Protein AF-A0A8J2SDL0-F1 (afdb_monomer)

InterPro domains:
  IPR011990 Tetratricopeptide-like helical domain superfamily [G3DSA:1.25.40.10] (86-233)
  IPR011990 Tetratricopeptide-like helical domain superfamily [SSF48452] (119-221)

Solvent-accessible surface area (backbone atoms only — not comparable to full-atom values): 20729 Å² total; per-residue (Å²): 133,80,84,81,74,82,77,78,82,79,81,70,86,80,76,81,84,80,83,74,84,84,76,85,80,82,84,82,82,80,81,81,80,80,85,87,78,89,73,90,79,78,96,68,83,83,71,79,74,59,70,68,57,57,51,51,51,53,52,50,54,54,55,67,71,60,60,80,75,70,80,70,74,72,74,74,79,67,78,74,74,81,76,64,81,31,21,69,52,19,43,51,54,21,51,50,32,42,53,53,18,53,60,39,58,65,54,86,86,50,89,66,32,55,59,52,18,45,52,31,28,53,53,21,38,54,29,34,61,48,18,70,74,26,43,32,91,33,72,48,77,43,78,45,74,64,82,73,63,92,71,92,53,80,79,68,84,76,49,73,45,79,46,53,33,52,30,68,66,54,50,21,52,40,25,41,53,38,13,42,36,29,29,68,66,67,39,54,68,69,12,49,55,28,36,51,50,10,44,73,64,61,53,74,65,60,65,55,68,69,67,47,71,49,44,62,92,47,41,75,59,51,54,56,54,49,62,72,71,49,80,81,64,86,59,73,82,66,63,73,71,70,77,72,71,74,94,63,88,72,78,86,68,85,78,75,84,90,83,73,88,79,91,76,90,81,80,87,73,96,74,89,77,94,77,86,88,76,87,80,83,86,78,84,85,76,85,74,87,63,74,68,60,61,64,55,54,54,60,57,54,64,60,52,60,67,58,58,64,66,59,59,63,63,61,64,67,76,78,115

Secondary structure (DSSP, 8-state):
--------------PPP--PPPPPPP-----PPPP---------------HHHHHHHHHHHHHHT--------------PPPPP-SHHHHHHHHHHHHHHHHHHHT-TT-TTHHHHHHHHHHHHHHHHHHHTTS--SEEEEEEE--S--SSSPPP---EEEEEEE--HHHHHHHHHHHHHHHHHTT-HHHHHHHHHHHHHTT---HHHHHH-GGGGGGHHHHHHHHHHHS--STTTT---------S-----------------PPPP----------PPPPPPPPP-TTTTHHHHHHHHHHHHHHHHHTTHHHHHTT--

Foldseek 3Di:
DPPPPPDPPPDDDDDDDDDDDDDDDDDDDDDDDDDDDDDDDDDDDPPPDPVVVVVVVVVVVVVVVVDPPDPDPPPPPPPPDDDDQALVRLLVQLVVLQVVLVVLVVDPPDPVSLVSSLVSLVVSLVSLVVSQVHFADDWDWDQDQPPDPPPPDDRDRDDTDIGGGHDLVSLLVSLQSSLLSCLSNVVQVSSLVSNLSSLVSPDDPVVCLQVDCSCVVVNVVSVVSNVVSPPPCPVVVPPVPPPPPPPDDPDPPDDPDPPDDDDDDDDDDPDDDDDDDDDDDDDDDDDDPCPPVVVVVVVVVVVVVVVVVVVVVVVVVVVD

Mean predicted aligned error: 18.89 Å

Organism: NCBI:txid35677

Structure (mmCIF, N/CA/C/O backbone):
data_AF-A0A8J2SDL0-F1
#
_entry.id   AF-A0A8J2SDL0-F1
#
loop_
_atom_site.group_PDB
_atom_site.id
_atom_site.type_symbol
_atom_site.label_atom_id
_atom_site.label_alt_id
_atom_site.label_comp_id
_atom_site.label_asym_id
_atom_site.label_entity_id
_atom_site.label_seq_id
_atom_site.pdbx_PDB_ins_code
_atom_site.Cartn_x
_atom_site.Cartn_y
_atom_site.Cartn_z
_atom_site.occupancy
_atom_site.B_iso_or_equiv
_atom_site.auth_seq_id
_atom_site.auth_comp_id
_atom_site.auth_asym_id
_atom_site.auth_atom_id
_atom_site.pdbx_PDB_model_num
ATOM 1 N N . MET A 1 1 ? 2.654 -17.102 14.655 1.00 35.16 1 MET A N 1
ATOM 2 C CA . MET A 1 1 ? 3.985 -16.519 14.404 1.00 35.16 1 MET A CA 1
ATOM 3 C C . MET A 1 1 ? 3.991 -15.110 14.963 1.00 35.16 1 MET A C 1
ATOM 5 O O . MET A 1 1 ? 3.295 -14.258 14.432 1.00 35.16 1 MET A O 1
ATOM 9 N N . ARG A 1 2 ? 4.666 -14.908 16.100 1.00 29.02 2 ARG A N 1
ATOM 10 C CA . ARG A 1 2 ? 5.050 -13.577 16.581 1.00 29.02 2 ARG A CA 1
ATOM 11 C C . ARG A 1 2 ? 6.228 -13.157 15.708 1.00 29.02 2 ARG A C 1
ATOM 13 O O . ARG A 1 2 ? 7.173 -13.934 15.602 1.00 29.02 2 ARG A O 1
ATOM 20 N N . LEU A 1 3 ? 6.139 -12.012 15.041 1.00 34.81 3 LEU A N 1
ATOM 21 C CA . LEU A 1 3 ? 7.257 -11.451 14.293 1.00 34.81 3 LEU A CA 1
ATOM 22 C C . LEU A 1 3 ? 8.340 -11.083 15.323 1.00 34.81 3 LEU A C 1
ATOM 24 O O . LEU A 1 3 ? 8.267 -10.045 15.975 1.00 34.81 3 LEU A O 1
ATOM 28 N N . SER A 1 4 ? 9.299 -11.980 15.555 1.00 33.75 4 SER A N 1
ATOM 29 C CA . SER A 1 4 ? 10.521 -11.659 16.290 1.00 33.75 4 SER A CA 1
ATOM 30 C C . SER A 1 4 ? 11.396 -10.808 15.376 1.00 33.75 4 SER A C 1
ATOM 32 O O . SER A 1 4 ? 12.316 -11.302 14.734 1.00 33.75 4 SER A O 1
ATOM 34 N N . LEU A 1 5 ? 11.054 -9.522 15.296 1.00 46.53 5 LEU A N 1
ATOM 35 C CA . LEU A 1 5 ? 11.919 -8.470 14.781 1.00 46.53 5 LEU A CA 1
ATOM 36 C C . LEU A 1 5 ? 13.152 -8.400 15.682 1.00 46.53 5 LEU A C 1
ATOM 38 O O . LEU A 1 5 ? 13.082 -7.996 16.844 1.00 46.53 5 LEU A O 1
ATOM 42 N N . LEU A 1 6 ? 14.280 -8.845 15.142 1.00 38.41 6 LEU A N 1
ATOM 43 C CA . LEU A 1 6 ? 15.591 -8.690 15.748 1.00 38.41 6 LEU A CA 1
ATOM 44 C C . LEU A 1 6 ? 15.986 -7.215 15.577 1.00 38.41 6 LEU A C 1
ATOM 46 O O . LEU A 1 6 ? 16.625 -6.840 14.600 1.00 38.41 6 LEU A O 1
ATOM 50 N N . LEU A 1 7 ? 15.519 -6.364 16.497 1.00 38.56 7 LEU A N 1
ATOM 51 C CA . LEU A 1 7 ? 15.949 -4.971 16.598 1.00 38.56 7 LEU A CA 1
ATOM 52 C C . LEU A 1 7 ? 17.449 -4.952 16.916 1.00 38.56 7 LEU A C 1
ATOM 54 O O . LEU A 1 7 ? 17.871 -5.207 18.045 1.00 38.56 7 LEU A O 1
ATOM 58 N N . ILE A 1 8 ? 18.261 -4.637 15.913 1.00 40.78 8 ILE A N 1
ATOM 59 C CA . ILE A 1 8 ? 19.634 -4.191 16.124 1.00 40.78 8 ILE A CA 1
ATOM 60 C C . ILE A 1 8 ? 19.530 -2.759 16.658 1.00 40.78 8 ILE A C 1
ATOM 62 O O . ILE A 1 8 ? 19.282 -1.821 15.905 1.00 40.78 8 ILE A O 1
ATOM 66 N N . SER A 1 9 ? 19.674 -2.597 17.976 1.00 36.09 9 SER A N 1
ATOM 67 C CA . SER A 1 9 ? 19.792 -1.287 18.625 1.00 36.09 9 SER A CA 1
ATOM 68 C C . SER A 1 9 ? 21.051 -0.567 18.140 1.00 36.09 9 SER A C 1
ATOM 70 O O . SER A 1 9 ? 22.127 -0.715 18.718 1.00 36.09 9 SER A O 1
ATOM 72 N N . LEU A 1 10 ? 20.921 0.251 17.098 1.00 40.31 10 LEU A N 1
ATOM 73 C CA . LEU A 1 10 ? 21.868 1.322 16.800 1.00 40.31 10 LEU A CA 1
ATOM 74 C C . LEU A 1 10 ? 21.542 2.512 17.707 1.00 40.31 10 LEU A C 1
ATOM 76 O O . LEU A 1 10 ? 20.779 3.410 17.367 1.00 40.31 10 LEU A O 1
ATOM 80 N N . THR A 1 11 ? 22.116 2.505 18.908 1.00 37.00 11 THR A N 1
ATOM 81 C CA . THR A 1 11 ? 22.124 3.672 19.792 1.00 37.00 11 THR A CA 1
ATOM 82 C C . THR A 1 11 ? 23.046 4.741 19.209 1.00 37.00 11 THR A C 1
ATOM 84 O O . THR A 1 11 ? 24.259 4.698 19.413 1.00 37.00 11 THR A O 1
ATOM 87 N N . ALA A 1 12 ? 22.481 5.709 18.491 1.00 43.16 12 ALA A N 1
ATOM 88 C CA . ALA A 1 12 ? 23.155 6.971 18.206 1.00 43.16 12 ALA A CA 1
ATOM 89 C C . ALA A 1 12 ? 23.126 7.877 19.460 1.00 43.16 12 ALA A C 1
ATOM 91 O O . ALA A 1 12 ? 22.132 7.878 20.196 1.00 43.16 12 ALA A O 1
ATOM 92 N N . PRO A 1 13 ? 24.191 8.652 19.742 1.00 47.09 13 PRO A N 1
ATOM 93 C CA . PRO A 1 13 ? 24.224 9.549 20.890 1.00 47.09 13 PRO A CA 1
ATOM 94 C C . PRO A 1 13 ? 23.218 10.693 20.709 1.00 47.09 13 PRO A C 1
ATOM 96 O O . PRO A 1 13 ? 23.311 11.506 19.792 1.00 47.09 13 PRO A O 1
ATOM 99 N N . ARG A 1 14 ? 22.247 10.744 21.623 1.00 41.16 14 ARG A N 1
ATOM 100 C CA . ARG A 1 14 ? 21.224 11.785 21.751 1.00 41.16 14 ARG A CA 1
ATOM 101 C C . ARG A 1 14 ? 21.894 13.134 22.037 1.00 41.16 14 ARG A C 1
ATOM 103 O O . ARG A 1 14 ? 22.426 13.345 23.126 1.00 41.16 14 ARG A O 1
ATOM 110 N N . ALA A 1 15 ? 21.869 14.036 21.057 1.00 40.25 15 ALA A N 1
ATOM 111 C CA . ALA A 1 15 ? 22.283 15.422 21.232 1.00 40.25 15 ALA A CA 1
ATOM 112 C C . ALA A 1 15 ? 21.404 16.116 22.289 1.00 40.25 15 ALA A C 1
ATOM 114 O O . ALA A 1 15 ? 20.203 15.856 22.402 1.00 40.25 15 ALA A O 1
ATOM 115 N N . ALA A 1 16 ? 22.047 16.958 23.097 1.00 39.19 16 ALA A N 1
ATOM 116 C CA . ALA A 1 16 ? 21.484 17.639 24.252 1.00 39.19 16 ALA A CA 1
ATOM 117 C C . ALA A 1 16 ? 20.193 18.415 23.930 1.00 39.19 16 ALA A C 1
ATOM 119 O O . ALA A 1 16 ? 20.082 19.098 22.914 1.00 39.19 16 ALA A O 1
ATOM 120 N N . ALA A 1 17 ? 19.230 18.306 24.845 1.00 40.12 17 ALA A N 1
ATOM 121 C CA . ALA A 1 17 ? 17.927 18.944 24.784 1.00 40.12 17 ALA A CA 1
ATOM 122 C C . ALA A 1 17 ? 18.042 20.478 24.767 1.00 40.12 17 ALA A C 1
ATOM 124 O O . ALA A 1 17 ? 18.501 21.087 25.733 1.00 40.12 17 ALA A O 1
ATOM 125 N N . PHE A 1 18 ? 17.560 21.096 23.690 1.00 43.69 18 PHE A N 1
ATOM 126 C CA . PHE A 1 18 ? 17.221 22.513 23.669 1.00 43.69 18 PHE A CA 1
ATOM 127 C C . PHE A 1 18 ? 15.814 22.659 24.260 1.00 43.69 18 PHE A C 1
ATOM 129 O O . PHE A 1 18 ? 14.835 22.156 23.711 1.00 43.69 18 PHE A O 1
ATOM 136 N N . GLN A 1 19 ? 15.724 23.278 25.433 1.00 43.69 19 GLN A N 1
ATOM 137 C CA . GLN A 1 19 ? 14.475 23.472 26.160 1.00 43.69 19 GLN A CA 1
ATOM 138 C C . GLN A 1 19 ? 13.734 24.669 25.547 1.00 43.69 19 GLN A C 1
ATOM 140 O O . GLN A 1 19 ? 14.123 25.819 25.745 1.00 43.69 19 GLN A O 1
ATOM 145 N N . SER A 1 20 ? 12.696 24.404 24.752 1.00 49.78 20 SER A N 1
ATOM 146 C CA . SER A 1 20 ? 11.841 25.453 24.188 1.00 49.78 20 SER A CA 1
ATOM 147 C C . SER A 1 20 ? 11.055 26.181 25.293 1.00 49.78 20 SER A C 1
ATOM 149 O O . SER A 1 20 ? 10.613 25.539 26.253 1.00 49.78 20 SER A O 1
ATOM 151 N N . PRO A 1 21 ? 10.850 27.507 25.180 1.00 47.19 21 PRO A N 1
ATOM 152 C CA . PRO A 1 21 ? 10.095 28.283 26.158 1.00 47.19 21 PRO A CA 1
ATOM 153 C C . PRO A 1 21 ? 8.622 27.851 26.173 1.00 47.19 21 PRO A C 1
ATOM 155 O O . PRO A 1 21 ? 7.957 27.823 25.138 1.00 47.19 21 PRO A O 1
ATOM 158 N N . GLN A 1 22 ? 8.113 27.506 27.358 1.00 44.41 22 GLN A N 1
ATOM 159 C CA . GLN A 1 22 ? 6.700 27.190 27.564 1.00 44.41 22 GLN A CA 1
ATOM 160 C C . GLN A 1 22 ? 5.834 28.421 27.267 1.00 44.41 22 GLN A C 1
ATOM 162 O O . GLN A 1 22 ? 5.970 29.456 27.919 1.00 44.41 22 GLN A O 1
ATOM 167 N N . ALA A 1 23 ? 4.918 28.291 26.309 1.00 46.34 23 ALA A N 1
ATOM 168 C CA . ALA A 1 23 ? 3.852 29.261 26.097 1.00 46.34 23 ALA A CA 1
ATOM 169 C C . ALA A 1 23 ? 2.811 29.185 27.240 1.00 46.34 23 ALA A C 1
ATOM 171 O O . ALA A 1 23 ? 2.527 28.089 27.741 1.00 46.34 23 ALA A O 1
ATOM 172 N N . PRO A 1 24 ? 2.228 30.322 27.665 1.00 48.06 24 PRO A N 1
ATOM 173 C CA . PRO A 1 24 ? 1.235 30.361 28.735 1.00 48.06 24 PRO A CA 1
ATOM 174 C C . PRO A 1 24 ? -0.064 29.658 28.318 1.00 48.06 24 PRO A C 1
ATOM 176 O O . PRO A 1 24 ? -0.596 29.877 27.231 1.00 48.06 24 PRO A O 1
ATOM 179 N N . ARG A 1 25 ? -0.581 28.803 29.207 1.00 47.00 25 ARG A N 1
ATOM 180 C CA . ARG A 1 25 ? -1.825 28.050 28.998 1.00 47.00 25 ARG A CA 1
ATOM 181 C C . ARG A 1 25 ? -3.048 28.978 29.100 1.00 47.00 25 ARG A C 1
ATOM 183 O O . ARG A 1 25 ? -3.102 29.773 30.039 1.00 47.00 25 ARG A O 1
ATOM 190 N N . PRO A 1 26 ? -4.050 28.853 28.212 1.00 38.81 26 PRO A N 1
ATOM 191 C CA . PRO A 1 26 ? -5.296 29.598 28.337 1.00 38.81 26 PRO A CA 1
ATOM 192 C C . PRO A 1 26 ? -6.117 29.094 29.533 1.00 38.81 26 PRO A C 1
ATOM 194 O O . PRO A 1 26 ? -6.332 27.893 29.714 1.00 38.81 26 PRO A O 1
ATOM 197 N N . ILE A 1 27 ? -6.572 30.036 30.358 1.00 46.47 27 ILE A N 1
ATOM 198 C CA . ILE A 1 27 ? -7.487 29.805 31.478 1.00 46.47 27 ILE A CA 1
ATOM 199 C C . ILE A 1 27 ? -8.879 29.547 30.892 1.00 46.47 27 ILE A C 1
ATOM 201 O O . ILE A 1 27 ? -9.511 30.455 30.358 1.00 46.47 27 ILE A O 1
ATOM 205 N N . ILE A 1 28 ? -9.358 28.307 30.988 1.00 45.38 28 ILE A N 1
ATOM 206 C CA . ILE A 1 28 ? -10.729 27.945 30.616 1.00 45.38 28 ILE A CA 1
ATOM 207 C C . ILE A 1 28 ? -11.643 28.290 31.796 1.00 45.38 28 ILE A C 1
ATOM 209 O O . ILE A 1 28 ? -11.667 27.585 32.806 1.00 45.38 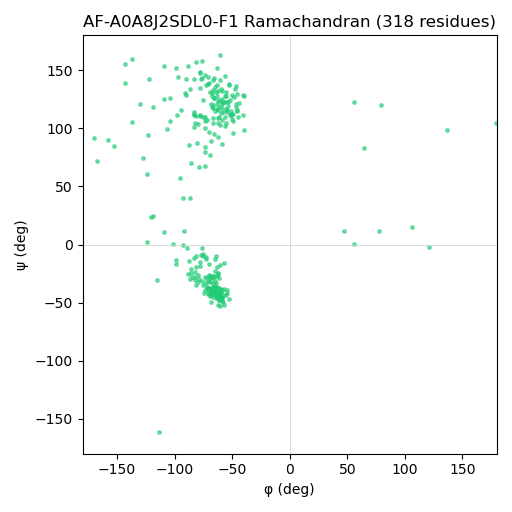28 ILE A O 1
ATOM 213 N N . VAL A 1 29 ? -12.396 29.382 31.665 1.00 47.47 29 VAL A N 1
ATOM 214 C CA . VAL A 1 29 ? -13.499 29.724 32.569 1.00 47.47 29 VAL A CA 1
ATOM 215 C C . VAL A 1 29 ? -14.676 28.810 32.230 1.00 47.47 29 VAL A C 1
ATOM 217 O O . VAL A 1 29 ? -15.270 28.909 31.160 1.00 47.47 29 VAL A O 1
ATOM 220 N N . ARG A 1 30 ? -14.992 27.874 33.130 1.00 38.66 30 ARG A N 1
ATOM 221 C CA . ARG A 1 30 ? -16.187 27.029 33.024 1.00 38.66 30 ARG A CA 1
ATOM 222 C C . ARG A 1 30 ? -17.404 27.835 33.474 1.00 38.66 30 ARG A C 1
ATOM 224 O O . ARG A 1 30 ? -17.540 28.124 34.660 1.00 38.66 30 ARG A O 1
ATOM 231 N N . HIS A 1 31 ? -18.281 28.179 32.536 1.00 43.44 31 HIS A N 1
ATOM 232 C CA . HIS A 1 31 ? -19.619 28.667 32.852 1.00 43.44 31 HIS A CA 1
ATOM 233 C C . HIS A 1 31 ? -20.506 27.477 33.232 1.00 43.44 31 HIS A C 1
ATOM 235 O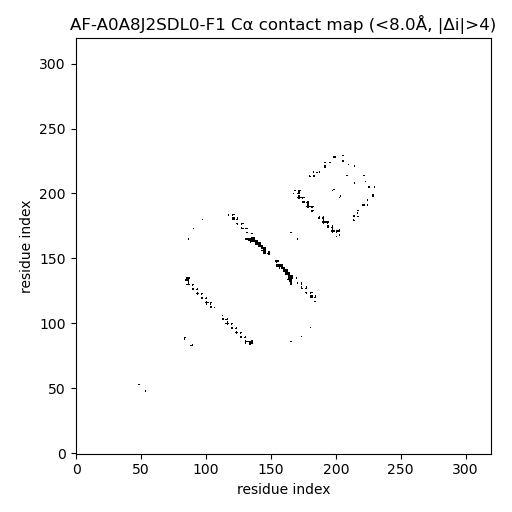 O . HIS A 1 31 ? -20.800 26.619 32.402 1.00 43.44 31 HIS A O 1
ATOM 241 N N . SER A 1 32 ? -20.890 27.413 34.506 1.00 46.75 32 SER A N 1
ATOM 242 C CA . SER A 1 32 ? -21.908 26.492 35.009 1.00 46.75 32 SER A CA 1
ATOM 243 C C . SER A 1 32 ? -23.276 26.896 34.463 1.00 46.75 32 SER A C 1
ATOM 245 O O . SER A 1 32 ? -23.729 28.013 34.712 1.00 46.75 32 SER A O 1
ATOM 247 N N . THR A 1 33 ? -23.937 26.000 33.736 1.00 57.16 33 THR A N 1
ATOM 248 C CA . THR A 1 33 ? -25.354 26.142 33.393 1.00 57.16 33 THR A CA 1
ATOM 249 C C . THR A 1 33 ? -26.224 25.762 34.601 1.00 57.16 33 THR A C 1
ATOM 251 O O . THR A 1 33 ? -25.930 24.767 35.271 1.00 57.16 33 THR A O 1
ATOM 254 N N . PRO A 1 34 ? -27.262 26.552 34.929 1.00 62.56 34 PRO A N 1
ATOM 255 C CA . PRO A 1 34 ? -28.215 26.218 35.983 1.00 62.56 34 PRO A CA 1
ATOM 256 C C . PRO A 1 34 ? -29.216 25.136 35.525 1.00 62.56 34 PRO A C 1
ATOM 258 O O . PRO A 1 34 ? -29.400 24.948 34.321 1.00 62.56 34 PRO A O 1
ATOM 261 N N . PRO A 1 35 ? -29.846 24.414 36.470 1.00 63.91 35 PRO A N 1
ATOM 262 C CA . PRO A 1 35 ? -30.850 23.398 36.170 1.00 63.91 35 PRO A CA 1
ATOM 263 C C . PRO A 1 35 ? -32.155 24.013 35.639 1.00 63.91 35 PRO A C 1
ATOM 265 O O . PRO A 1 35 ? -32.620 25.037 36.135 1.00 63.91 35 PRO A O 1
ATOM 268 N N . ASP A 1 36 ? -32.713 23.348 34.628 1.00 58.56 36 ASP A N 1
ATOM 269 C CA . ASP A 1 36 ? -34.006 23.618 33.997 1.00 58.56 36 ASP A CA 1
ATOM 270 C C . ASP A 1 36 ? -35.151 23.340 34.988 1.00 58.56 36 ASP A C 1
ATOM 272 O O . ASP A 1 36 ? -35.493 22.184 35.257 1.00 58.56 36 ASP A O 1
ATOM 276 N N . ASP A 1 37 ? -35.752 24.400 35.529 1.00 56.00 37 ASP A N 1
ATOM 277 C CA . ASP A 1 37 ? -37.014 24.312 36.259 1.00 56.00 37 ASP A CA 1
ATOM 278 C C . ASP A 1 37 ? -38.167 24.333 35.250 1.00 56.00 37 ASP A C 1
ATOM 280 O O . ASP A 1 37 ? -38.561 25.368 34.701 1.00 56.00 37 ASP A O 1
ATOM 284 N N . GLY A 1 38 ? -38.695 23.136 34.993 1.00 59.56 38 GLY A N 1
ATOM 285 C CA . GLY A 1 38 ? -39.824 22.895 34.109 1.00 59.56 38 GLY A CA 1
ATOM 286 C C . GLY A 1 38 ? -41.003 23.811 34.419 1.00 59.56 38 GLY A C 1
ATOM 287 O O . GLY A 1 38 ? -41.732 23.608 35.389 1.00 59.56 38 GLY A O 1
ATOM 288 N N . THR A 1 39 ? -41.232 24.781 33.535 1.00 59.53 39 THR A N 1
ATOM 289 C CA . THR A 1 39 ? -42.443 25.598 33.547 1.00 59.53 39 THR A CA 1
ATOM 290 C C . THR A 1 39 ? -43.140 25.473 32.198 1.00 59.53 39 THR A C 1
ATOM 292 O O . THR A 1 39 ? -42.833 26.152 31.224 1.00 59.53 39 THR A O 1
ATOM 295 N N . PHE A 1 40 ? -44.085 24.535 32.165 1.00 54.53 40 PHE A N 1
ATOM 296 C CA . PHE A 1 40 ? -45.179 24.455 31.203 1.00 54.53 40 PHE A CA 1
ATOM 297 C C . PHE A 1 40 ? -45.951 25.783 31.230 1.00 54.53 40 PHE A C 1
ATOM 299 O O . PHE A 1 40 ? -46.459 26.165 32.285 1.00 54.53 40 PHE A O 1
ATOM 306 N N . GLY A 1 41 ? -46.072 26.480 30.099 1.00 52.62 41 GLY A N 1
ATOM 307 C CA . GLY A 1 41 ? -46.854 27.712 30.075 1.00 52.62 41 GLY A CA 1
ATOM 308 C C . GLY A 1 41 ? -46.908 28.450 28.744 1.00 52.62 41 GLY A C 1
ATOM 309 O O . GLY A 1 41 ? -46.018 29.224 28.420 1.00 52.62 41 GLY A O 1
ATOM 310 N N . SER A 1 42 ? -48.067 28.313 28.103 1.00 49.41 42 SER A N 1
ATOM 311 C CA . SER A 1 42 ? -48.751 29.281 27.236 1.00 49.41 42 SER A CA 1
ATOM 312 C C . SER A 1 42 ? -48.297 29.464 25.785 1.00 49.41 42 SER A C 1
ATOM 314 O O . SER A 1 42 ? -47.195 29.909 25.480 1.00 49.41 42 SER A O 1
ATOM 316 N N . ASP A 1 43 ? -49.271 29.185 24.917 1.00 55.59 43 ASP A N 1
ATOM 317 C CA . ASP A 1 43 ? -49.424 29.609 23.531 1.00 55.59 43 ASP A CA 1
ATOM 318 C C . ASP A 1 43 ? -49.007 31.072 23.313 1.00 55.59 43 ASP A C 1
ATOM 320 O O . ASP A 1 43 ? -49.766 32.013 23.557 1.00 55.59 43 ASP A O 1
ATOM 324 N N . GLY A 1 44 ? -47.782 31.259 22.830 1.00 53.31 44 GLY A N 1
ATOM 325 C CA . GLY A 1 44 ? -47.326 32.513 22.246 1.00 53.31 44 GLY A CA 1
ATOM 326 C C . GLY A 1 44 ? -47.600 32.524 20.738 1.00 53.31 44 GLY A C 1
ATOM 327 O O . GLY A 1 44 ? -47.453 31.485 20.089 1.00 53.31 44 GLY A O 1
ATOM 328 N N . PRO A 1 45 ? -47.995 33.668 20.149 1.00 53.38 45 PRO A N 1
ATOM 329 C CA . PRO A 1 45 ? -48.233 33.768 18.716 1.00 53.38 45 PRO A CA 1
ATOM 330 C C . PRO A 1 45 ? -46.956 33.401 17.954 1.00 53.38 45 PRO A C 1
ATOM 332 O O . PRO A 1 45 ? -45.900 33.986 18.190 1.00 53.38 45 PRO A O 1
ATOM 335 N N . MET A 1 46 ? -47.080 32.435 17.040 1.00 52.91 46 MET A N 1
ATOM 336 C CA . MET A 1 46 ? -46.069 32.078 16.045 1.00 52.91 46 MET A CA 1
ATOM 337 C C . MET A 1 46 ? -45.769 33.314 15.188 1.00 52.91 46 MET A C 1
ATOM 339 O O . MET A 1 46 ? -46.399 33.541 14.155 1.00 52.91 46 MET A O 1
ATOM 343 N N . MET A 1 47 ? -44.842 34.153 15.649 1.00 56.72 47 MET A N 1
ATOM 344 C CA . MET A 1 47 ? -44.220 35.166 14.812 1.00 56.72 47 MET A CA 1
ATOM 345 C C . MET A 1 47 ? -43.495 34.406 13.710 1.00 56.72 47 MET A C 1
ATOM 347 O O . MET A 1 47 ? -42.604 33.608 13.994 1.00 56.72 47 MET A O 1
ATOM 351 N N . ALA A 1 48 ? -43.938 34.606 12.470 1.00 56.72 48 ALA A N 1
ATOM 352 C CA . ALA A 1 48 ? -43.259 34.101 11.293 1.00 56.72 48 ALA A CA 1
ATOM 353 C C . ALA A 1 48 ? -41.821 34.631 11.329 1.00 56.72 48 ALA A C 1
ATOM 355 O O . ALA A 1 48 ? -41.590 35.816 11.088 1.00 56.72 48 ALA A O 1
ATOM 356 N N . ALA A 1 49 ? -40.884 33.770 11.728 1.00 60.50 49 ALA A N 1
ATOM 357 C CA . ALA A 1 49 ? -39.468 34.053 11.623 1.00 60.50 49 ALA A CA 1
ATOM 358 C C . ALA A 1 49 ? -39.184 34.301 10.144 1.00 60.50 49 ALA A C 1
ATOM 360 O O . ALA A 1 49 ? -39.517 33.472 9.296 1.00 60.50 49 ALA A O 1
ATOM 361 N N . ASP A 1 50 ? -38.675 35.490 9.849 1.00 69.31 50 ASP A N 1
ATOM 362 C CA . ASP A 1 50 ? -38.352 35.914 8.499 1.00 69.31 50 ASP A CA 1
ATOM 363 C C . ASP A 1 50 ? -37.186 35.041 8.001 1.00 69.31 50 ASP A C 1
ATOM 365 O O . ASP A 1 50 ? -36.075 35.158 8.534 1.00 69.31 50 ASP A O 1
ATOM 369 N N . PRO A 1 51 ? -37.407 34.109 7.054 1.00 75.56 51 PRO A N 1
ATOM 370 C CA . PRO A 1 51 ? -36.396 33.125 6.668 1.00 75.56 51 PRO A CA 1
ATOM 371 C C . PRO A 1 51 ? -35.153 33.780 6.047 1.00 75.56 51 PRO A C 1
ATOM 373 O O . PRO A 1 51 ? -34.074 33.186 6.049 1.00 75.56 51 PRO A O 1
ATOM 376 N N . GLU A 1 52 ? -35.270 35.021 5.564 1.00 74.56 52 GLU A N 1
ATOM 377 C CA . GLU A 1 52 ? -34.131 35.797 5.071 1.00 74.56 52 GLU A CA 1
ATOM 378 C C . GLU A 1 52 ? -33.185 36.235 6.202 1.00 74.56 52 GLU A C 1
ATOM 380 O O . GLU A 1 52 ? -31.969 36.285 6.003 1.00 74.56 52 GLU A O 1
ATOM 385 N N . ALA A 1 53 ? -33.698 36.476 7.414 1.00 76.69 53 ALA A N 1
ATOM 386 C CA . ALA A 1 53 ? -32.877 36.875 8.556 1.00 76.69 53 ALA A CA 1
ATOM 387 C C . ALA A 1 53 ? -32.038 35.709 9.111 1.00 76.69 53 ALA A C 1
ATOM 389 O O . ALA A 1 53 ? -30.895 35.912 9.526 1.00 76.69 53 ALA A O 1
ATOM 390 N N . GLU A 1 54 ? -32.565 34.481 9.079 1.00 75.25 54 GLU A N 1
ATOM 391 C CA . GLU A 1 54 ? -31.822 33.290 9.516 1.00 75.25 54 GLU A CA 1
ATOM 392 C C . GLU A 1 54 ? -30.693 32.931 8.544 1.00 75.25 54 GLU A C 1
ATOM 394 O O . GLU A 1 54 ? -29.593 32.576 8.977 1.00 75.25 54 GLU A O 1
ATOM 399 N N . PHE A 1 55 ? -30.916 33.096 7.236 1.00 77.69 55 PHE A N 1
ATOM 400 C CA . PHE A 1 55 ? -29.878 32.856 6.235 1.00 77.69 55 PHE A CA 1
ATOM 401 C C . PHE A 1 55 ? -28.752 33.898 6.323 1.00 77.69 55 PHE A C 1
ATOM 403 O O . PHE A 1 55 ? -27.575 33.537 6.300 1.00 77.69 55 PHE A O 1
ATOM 410 N N . ALA A 1 56 ? -29.099 35.173 6.534 1.00 80.94 56 ALA A N 1
ATOM 411 C CA . ALA A 1 56 ? -28.122 36.240 6.749 1.00 80.94 56 ALA A CA 1
ATOM 412 C C . ALA A 1 56 ? -27.293 36.033 8.031 1.00 80.94 56 ALA A C 1
ATOM 414 O O . ALA A 1 56 ? -26.093 36.310 8.044 1.00 80.94 56 ALA A O 1
ATOM 415 N N . ALA A 1 57 ? -27.897 35.503 9.102 1.00 77.81 57 ALA A N 1
ATOM 416 C CA . ALA A 1 57 ? -27.178 35.173 10.332 1.00 77.81 57 ALA A CA 1
ATOM 417 C C . ALA A 1 57 ? -26.195 34.003 10.138 1.00 77.81 57 ALA A C 1
ATOM 419 O O . ALA A 1 57 ? -25.070 34.062 10.638 1.00 77.81 57 ALA A O 1
ATOM 420 N N . LEU A 1 58 ? -26.579 32.975 9.372 1.00 75.94 58 LEU A N 1
ATOM 421 C CA . LEU A 1 58 ? -25.710 31.846 9.016 1.00 75.94 58 LEU A CA 1
ATOM 422 C C . LEU A 1 58 ? -24.541 32.270 8.116 1.00 75.94 58 LEU A C 1
ATOM 424 O O . LEU A 1 58 ? -23.405 31.846 8.342 1.00 75.94 58 LEU A O 1
ATOM 428 N N . GLU A 1 59 ? -24.786 33.145 7.141 1.00 80.94 59 GLU A N 1
ATOM 429 C CA . GLU A 1 59 ? -23.743 33.668 6.255 1.00 80.94 59 GLU A CA 1
ATOM 430 C C . GLU A 1 59 ? -22.780 34.614 6.994 1.00 80.94 59 GLU A C 1
ATOM 432 O O . GLU A 1 59 ? -21.563 34.522 6.820 1.00 80.94 59 GLU A O 1
ATOM 437 N N . ALA A 1 60 ? -23.290 35.442 7.912 1.00 75.38 60 ALA A N 1
ATOM 438 C CA . ALA A 1 60 ? -22.461 36.276 8.781 1.00 75.38 60 ALA A CA 1
ATOM 439 C C . ALA A 1 60 ? -21.604 35.437 9.749 1.00 75.38 60 ALA A C 1
ATOM 441 O O . ALA A 1 60 ? -20.442 35.771 9.991 1.00 75.38 60 ALA A O 1
ATOM 442 N N . MET A 1 61 ? -22.125 34.316 10.264 1.00 76.00 61 MET A N 1
ATOM 443 C CA . MET A 1 61 ? -21.343 33.373 11.075 1.00 76.00 61 MET A CA 1
ATOM 444 C C . MET A 1 61 ? -20.256 32.662 10.253 1.00 76.00 61 MET A C 1
ATOM 446 O O . MET A 1 61 ? -19.149 32.448 10.752 1.00 76.00 61 MET A O 1
ATOM 450 N N . ALA A 1 62 ? -20.533 32.344 8.985 1.00 72.56 62 ALA A N 1
ATOM 451 C CA . ALA A 1 62 ? -19.539 31.790 8.067 1.00 72.56 62 ALA A CA 1
ATOM 452 C C . ALA A 1 62 ? -18.431 32.809 7.733 1.00 72.56 62 ALA A C 1
ATOM 454 O O . ALA A 1 62 ? -17.253 32.453 7.718 1.00 72.56 62 ALA A O 1
ATOM 455 N N . GLN A 1 63 ? -18.781 34.086 7.542 1.00 72.06 63 GLN A N 1
ATOM 456 C CA . GLN A 1 63 ? -17.816 35.162 7.283 1.00 72.06 63 GLN A CA 1
ATOM 457 C C . GLN A 1 63 ? -17.003 35.552 8.527 1.00 72.06 63 GLN A C 1
ATOM 459 O O . GLN A 1 63 ? -15.821 35.864 8.403 1.00 72.06 63 GLN A O 1
ATOM 464 N N . ALA A 1 64 ? -17.573 35.466 9.733 1.00 67.56 64 ALA A N 1
ATOM 465 C CA . ALA A 1 64 ? -16.841 35.715 10.979 1.00 67.56 64 ALA A CA 1
ATOM 466 C C . ALA A 1 64 ? -15.776 34.639 11.281 1.00 67.56 64 ALA A C 1
ATOM 468 O O . ALA A 1 64 ? -14.757 34.942 11.902 1.00 67.56 64 ALA A O 1
ATOM 469 N N . ASN A 1 65 ? -15.966 33.406 10.795 1.00 63.84 65 ASN A N 1
ATOM 470 C CA . ASN A 1 65 ? -14.945 32.351 10.837 1.00 63.84 65 ASN A CA 1
ATOM 471 C C . ASN A 1 65 ? -13.911 32.451 9.703 1.00 63.84 65 ASN A C 1
ATOM 473 O O . ASN A 1 65 ? -12.875 31.791 9.764 1.00 63.84 65 ASN A O 1
ATOM 477 N N . ALA A 1 66 ? -14.136 33.307 8.704 1.00 53.31 66 ALA A N 1
ATOM 478 C CA . ALA A 1 66 ? -13.174 33.621 7.652 1.00 53.31 66 ALA A CA 1
ATOM 479 C C . ALA A 1 66 ? -12.224 34.760 8.071 1.00 53.31 66 ALA A C 1
ATOM 481 O O . ALA A 1 66 ? -11.896 35.642 7.274 1.00 53.31 66 ALA A O 1
ATOM 482 N N . ALA A 1 67 ? -11.778 34.762 9.332 1.00 50.00 67 ALA A N 1
ATOM 483 C CA . ALA A 1 67 ? -10.711 35.655 9.760 1.00 50.00 67 ALA A CA 1
ATOM 484 C C . ALA A 1 67 ? -9.484 35.426 8.853 1.00 50.00 67 ALA A C 1
ATOM 486 O O . ALA A 1 67 ? -9.103 34.271 8.636 1.00 50.00 67 ALA A O 1
ATOM 487 N N . PRO A 1 68 ? -8.861 36.487 8.306 1.00 48.31 68 PRO A N 1
ATOM 488 C CA . PRO A 1 68 ? -7.672 36.342 7.483 1.00 48.31 68 PRO A CA 1
ATOM 489 C C . PRO A 1 68 ? -6.607 35.673 8.341 1.00 48.31 68 PRO A C 1
ATOM 491 O O . PRO A 1 68 ? -6.158 36.246 9.337 1.00 48.31 68 PRO A O 1
ATOM 494 N N . ALA A 1 69 ? -6.247 34.440 7.982 1.00 45.34 69 ALA A N 1
ATOM 495 C CA . ALA A 1 69 ? -5.144 33.732 8.598 1.00 45.34 69 ALA A CA 1
ATOM 496 C C . ALA A 1 69 ? -3.945 34.683 8.594 1.00 45.34 69 ALA A C 1
ATOM 498 O O . ALA A 1 69 ? -3.450 35.063 7.529 1.00 45.34 69 ALA A O 1
ATOM 499 N N . ALA A 1 70 ? -3.532 35.127 9.785 1.00 45.25 70 ALA A N 1
ATOM 500 C CA . ALA A 1 70 ? -2.294 35.869 9.948 1.00 45.25 70 ALA A CA 1
ATOM 501 C C . ALA A 1 70 ? -1.211 35.097 9.181 1.00 45.25 70 ALA A C 1
ATOM 503 O O . ALA A 1 70 ? -1.1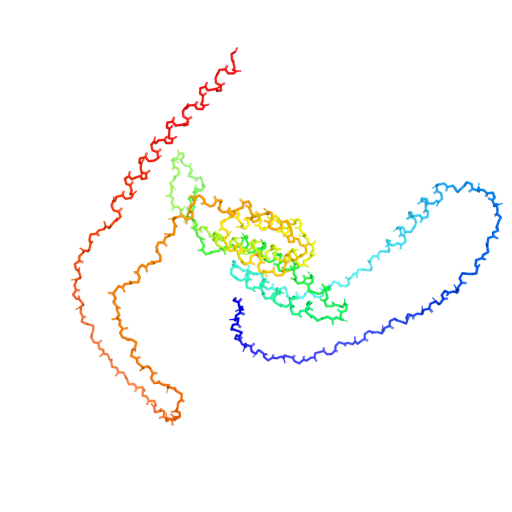96 33.868 9.297 1.00 45.25 70 ALA A O 1
ATOM 504 N N . PRO A 1 71 ? -0.365 35.762 8.369 1.00 45.72 71 PRO A N 1
ATOM 505 C CA . PRO A 1 71 ? 0.635 35.079 7.564 1.00 45.72 71 PRO A CA 1
ATOM 506 C C . PRO A 1 71 ? 1.479 34.240 8.514 1.00 45.72 71 PRO A C 1
ATOM 508 O O . PRO A 1 71 ? 2.260 34.778 9.301 1.00 45.72 71 PRO A O 1
ATOM 511 N N . ALA A 1 72 ? 1.232 32.929 8.499 1.00 45.47 72 ALA A N 1
ATOM 512 C CA . ALA A 1 72 ? 1.960 31.979 9.306 1.00 45.47 72 ALA A CA 1
ATOM 513 C C . ALA A 1 72 ? 3.424 32.216 8.962 1.00 45.47 72 ALA A C 1
ATOM 515 O O . ALA A 1 72 ? 3.804 32.107 7.794 1.00 45.47 72 ALA A O 1
ATOM 516 N N . ALA A 1 73 ? 4.200 32.654 9.956 1.00 44.34 73 ALA A N 1
ATOM 517 C CA . ALA A 1 73 ? 5.633 32.824 9.818 1.00 44.34 73 ALA A CA 1
ATOM 518 C C . ALA A 1 73 ? 6.149 31.565 9.126 1.00 44.34 73 ALA A C 1
ATOM 520 O O . ALA A 1 73 ? 5.945 30.469 9.655 1.00 44.34 73 ALA A O 1
ATOM 521 N N . ALA A 1 74 ? 6.676 31.735 7.906 1.00 42.06 74 ALA A N 1
ATOM 522 C CA . ALA A 1 74 ? 7.074 30.631 7.052 1.00 42.06 74 ALA A CA 1
ATOM 523 C C . ALA A 1 74 ? 7.881 29.663 7.921 1.00 42.06 74 ALA A C 1
ATOM 525 O O . ALA A 1 74 ? 8.871 30.111 8.515 1.00 42.06 74 ALA A O 1
ATOM 526 N N . PRO A 1 75 ? 7.421 28.410 8.103 1.00 51.31 75 PRO A N 1
ATOM 527 C CA . PRO A 1 75 ? 8.117 27.475 8.963 1.00 51.31 75 PRO A CA 1
ATOM 528 C C . PRO A 1 75 ? 9.552 27.438 8.460 1.00 51.31 75 PRO A C 1
ATOM 530 O O . PRO A 1 75 ? 9.782 27.190 7.275 1.00 51.31 75 PRO A O 1
ATOM 533 N N . ALA A 1 76 ? 10.489 27.816 9.336 1.00 47.97 76 ALA A N 1
ATOM 534 C CA . ALA A 1 76 ? 11.910 27.798 9.039 1.00 47.97 76 ALA A CA 1
ATOM 535 C C . ALA A 1 76 ? 12.190 26.452 8.385 1.00 47.97 76 ALA A C 1
ATOM 537 O O . ALA A 1 76 ? 11.900 25.438 9.016 1.00 47.97 76 ALA A O 1
ATOM 538 N N . ALA A 1 77 ? 12.603 26.480 7.112 1.00 48.31 77 ALA A N 1
ATOM 539 C CA . ALA A 1 77 ? 12.671 25.319 6.240 1.00 48.31 77 ALA A CA 1
ATOM 540 C C . ALA A 1 77 ? 13.396 24.194 6.977 1.00 48.31 77 ALA A C 1
ATOM 542 O O . ALA A 1 77 ? 14.626 24.183 7.060 1.00 48.31 77 ALA A O 1
ATOM 543 N N . ALA A 1 78 ? 12.619 23.299 7.591 1.00 52.59 78 ALA A N 1
ATOM 544 C CA . ALA A 1 78 ? 13.142 22.101 8.198 1.00 52.59 78 ALA A CA 1
ATOM 545 C C . ALA A 1 78 ? 13.833 21.399 7.042 1.00 52.59 78 ALA A C 1
ATOM 547 O O . ALA A 1 78 ? 13.188 21.161 6.020 1.00 52.59 78 ALA A O 1
ATOM 548 N N . ALA A 1 79 ? 15.153 21.230 7.152 1.00 59.00 79 ALA A N 1
ATOM 549 C CA . ALA A 1 79 ? 15.975 20.638 6.112 1.00 59.00 79 ALA A CA 1
ATOM 550 C C . ALA A 1 79 ? 15.241 19.400 5.593 1.00 59.00 79 ALA A C 1
ATOM 552 O O . ALA A 1 79 ? 15.031 18.460 6.361 1.00 59.00 79 ALA A O 1
ATOM 553 N N . ALA A 1 80 ? 14.740 19.483 4.355 1.00 71.56 80 ALA A N 1
ATOM 554 C CA . ALA A 1 80 ? 13.868 18.465 3.795 1.00 71.56 80 ALA A CA 1
ATOM 555 C C . ALA A 1 80 ? 14.594 17.129 3.933 1.00 71.56 80 ALA A C 1
ATOM 557 O O . ALA A 1 80 ? 15.744 17.010 3.499 1.00 71.56 80 ALA A O 1
ATOM 558 N N . ALA A 1 81 ? 13.967 16.171 4.618 1.00 77.69 81 ALA A N 1
ATOM 559 C CA . ALA A 1 81 ? 14.525 14.834 4.708 1.00 77.69 81 ALA A CA 1
ATOM 560 C C . ALA A 1 81 ? 14.818 14.351 3.275 1.00 77.69 81 ALA A C 1
ATOM 562 O O . ALA A 1 81 ? 14.022 14.639 2.376 1.00 77.69 81 ALA A O 1
ATOM 563 N N . PRO A 1 82 ? 15.972 13.705 3.032 1.00 84.19 82 PRO A N 1
ATOM 564 C CA . PRO A 1 82 ? 16.334 13.267 1.692 1.00 84.19 82 PRO A CA 1
ATOM 565 C C . PRO A 1 82 ? 15.225 12.376 1.125 1.00 84.19 82 PRO A C 1
ATOM 567 O O . PRO A 1 82 ? 14.793 11.431 1.783 1.00 84.19 82 PRO A O 1
ATOM 570 N N . GLU A 1 83 ? 14.749 12.701 -0.078 1.00 93.88 83 GLU A N 1
ATOM 571 C CA . GLU A 1 83 ? 13.740 11.891 -0.760 1.00 93.88 83 GLU A CA 1
ATOM 572 C C . GLU A 1 83 ? 14.325 10.504 -1.084 1.00 93.88 83 GLU A C 1
ATOM 574 O O . GLU A 1 83 ? 15.470 10.427 -1.551 1.00 93.88 83 GLU A O 1
ATOM 579 N N . PRO A 1 84 ? 13.579 9.408 -0.846 1.00 96.12 84 PRO A N 1
ATOM 580 C CA . PRO A 1 84 ? 14.067 8.062 -1.122 1.00 96.12 84 PRO A CA 1
ATOM 581 C C . PRO A 1 84 ? 14.327 7.879 -2.620 1.00 96.12 84 PRO A C 1
ATOM 583 O O . PRO A 1 84 ? 13.524 8.296 -3.457 1.00 96.12 84 PRO A O 1
ATOM 586 N N . GLN A 1 85 ? 15.443 7.235 -2.964 1.00 96.06 85 GLN A N 1
ATOM 587 C CA . GLN A 1 85 ? 15.875 7.068 -4.357 1.00 96.06 85 GLN A CA 1
ATOM 588 C C . GLN A 1 85 ? 15.505 5.700 -4.936 1.00 96.06 85 GLN A C 1
ATOM 590 O O . GLN A 1 85 ? 15.562 5.501 -6.151 1.00 96.06 85 GLN A O 1
ATOM 595 N N . SER A 1 86 ? 15.112 4.754 -4.084 1.00 96.31 86 SER A N 1
ATOM 596 C CA . SER A 1 86 ? 14.732 3.397 -4.473 1.00 96.31 86 SER A CA 1
ATOM 597 C C . SER A 1 86 ? 13.478 2.924 -3.743 1.00 96.31 86 SER A C 1
ATOM 599 O O . SER A 1 86 ? 13.130 3.439 -2.677 1.00 96.31 86 SER A O 1
ATOM 601 N N . TYR A 1 87 ? 12.817 1.905 -4.302 1.00 96.12 87 TYR A N 1
ATOM 602 C CA . TYR A 1 87 ? 11.683 1.246 -3.650 1.00 96.12 87 TYR A CA 1
ATOM 603 C C . TYR A 1 87 ? 12.038 0.790 -2.223 1.00 96.12 87 TYR A C 1
ATOM 605 O O . TYR A 1 87 ? 11.287 1.060 -1.290 1.00 96.12 87 TYR A O 1
ATOM 613 N N . ALA A 1 88 ? 13.199 0.147 -2.044 1.00 95.75 88 ALA A N 1
ATOM 614 C CA . ALA A 1 88 ? 13.617 -0.419 -0.760 1.00 95.75 88 ALA A CA 1
ATOM 615 C C . ALA A 1 88 ? 13.824 0.652 0.325 1.00 95.75 88 ALA A C 1
ATOM 617 O O . ALA A 1 88 ? 13.446 0.447 1.476 1.00 95.75 88 ALA A O 1
ATOM 618 N N . GLU A 1 89 ? 14.388 1.809 -0.036 1.00 96.12 89 GLU A N 1
ATOM 619 C CA . GLU A 1 89 ? 14.546 2.937 0.891 1.00 96.12 89 GLU A CA 1
ATOM 620 C C . GLU A 1 89 ? 13.192 3.526 1.302 1.00 96.12 89 GLU A C 1
ATOM 622 O O . GLU A 1 89 ? 12.952 3.752 2.488 1.00 96.12 89 GLU A O 1
ATOM 627 N N . ALA A 1 90 ? 12.292 3.738 0.337 1.00 97.12 90 ALA A N 1
ATOM 628 C CA . ALA A 1 90 ? 10.956 4.264 0.609 1.00 97.12 90 ALA A CA 1
ATOM 629 C C . ALA A 1 90 ? 10.129 3.306 1.481 1.00 97.12 90 ALA A C 1
ATOM 631 O O . ALA A 1 90 ? 9.474 3.739 2.428 1.00 97.12 90 ALA A O 1
ATOM 632 N N . GLU A 1 91 ? 10.193 2.003 1.195 1.00 96.62 91 GLU A N 1
ATOM 633 C CA . GLU A 1 91 ? 9.533 0.961 1.982 1.00 96.62 91 GLU A CA 1
ATOM 634 C C . GLU A 1 91 ? 10.072 0.908 3.417 1.00 96.62 91 GLU A C 1
ATOM 636 O O . GLU A 1 91 ? 9.284 0.859 4.361 1.00 96.62 91 GLU A O 1
ATOM 641 N N . ALA A 1 92 ? 11.394 0.968 3.604 1.00 96.88 92 ALA A N 1
ATOM 642 C CA . ALA A 1 92 ? 12.002 0.958 4.932 1.00 96.88 92 ALA A CA 1
ATOM 643 C C . ALA A 1 92 ? 11.547 2.153 5.785 1.00 96.88 92 ALA A C 1
ATOM 645 O O . ALA A 1 92 ? 11.148 1.965 6.935 1.00 96.88 92 ALA A O 1
ATOM 646 N N . LEU A 1 93 ? 11.536 3.361 5.208 1.00 96.69 93 LEU A N 1
ATOM 647 C CA . LEU A 1 93 ? 11.045 4.565 5.885 1.00 96.69 93 LEU A CA 1
ATOM 648 C C . LEU A 1 93 ? 9.551 4.456 6.223 1.00 96.69 93 LEU A C 1
ATOM 650 O O . LEU A 1 93 ? 9.139 4.787 7.334 1.00 96.69 93 LEU A O 1
ATOM 654 N N . ALA A 1 94 ? 8.733 3.947 5.298 1.00 96.81 94 ALA A N 1
ATOM 655 C CA . ALA A 1 94 ? 7.305 3.753 5.533 1.00 96.81 94 ALA A CA 1
ATOM 656 C C . ALA A 1 94 ? 7.038 2.753 6.672 1.00 96.81 94 ALA A C 1
ATOM 658 O O . ALA A 1 94 ? 6.177 2.990 7.524 1.00 96.81 94 ALA A O 1
ATOM 659 N N . LEU A 1 95 ? 7.795 1.653 6.724 1.00 96.62 95 LEU A N 1
ATOM 660 C CA . LEU A 1 95 ? 7.710 0.656 7.794 1.00 96.62 95 LEU A CA 1
ATOM 661 C C . LEU A 1 95 ? 8.165 1.217 9.146 1.00 96.62 95 LEU A C 1
ATOM 663 O O . LEU A 1 95 ? 7.549 0.907 10.167 1.00 96.62 95 LEU A O 1
ATOM 667 N N . GLU A 1 96 ? 9.193 2.067 9.164 1.00 96.56 96 GLU A N 1
ATOM 668 C CA . GLU A 1 96 ? 9.619 2.773 10.374 1.00 96.56 96 GLU A CA 1
ATOM 669 C C . GLU A 1 96 ? 8.497 3.677 10.905 1.00 96.56 96 GLU A C 1
ATOM 671 O O . GLU A 1 96 ? 8.134 3.574 12.079 1.00 96.56 96 GLU A O 1
ATOM 676 N N . LEU A 1 97 ? 7.865 4.480 10.041 1.00 95.94 97 LEU A N 1
ATOM 677 C CA . LEU A 1 97 ? 6.719 5.311 10.429 1.00 95.94 97 LEU A CA 1
ATOM 678 C C . LEU A 1 97 ? 5.549 4.473 10.953 1.00 95.94 97 LEU A C 1
ATOM 680 O O . LEU A 1 97 ? 4.956 4.830 11.971 1.00 95.94 97 LEU A O 1
ATOM 684 N N . 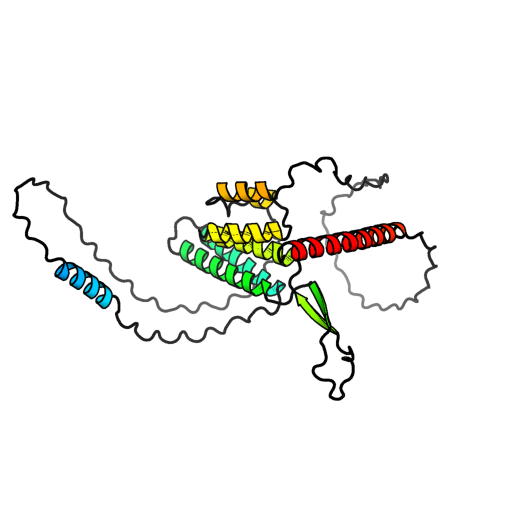CYS A 1 98 ? 5.244 3.336 10.320 1.00 95.56 98 CYS A N 1
ATOM 685 C CA . CYS A 1 98 ? 4.211 2.415 10.802 1.00 95.56 98 CYS A CA 1
ATOM 686 C C . CYS A 1 98 ? 4.525 1.875 12.203 1.00 95.56 98 CYS A C 1
ATOM 688 O O . CYS A 1 98 ? 3.626 1.767 13.039 1.00 95.56 98 CYS A O 1
ATOM 690 N N . ALA A 1 99 ? 5.790 1.544 12.475 1.00 95.38 99 ALA A N 1
ATOM 691 C CA . ALA A 1 99 ? 6.224 1.064 13.782 1.00 95.38 99 ALA A CA 1
ATOM 692 C C . ALA A 1 99 ? 6.108 2.158 14.857 1.00 95.38 99 ALA A C 1
ATOM 694 O O . ALA A 1 99 ? 5.609 1.891 15.954 1.00 95.38 99 ALA A O 1
ATOM 695 N N . VAL A 1 100 ? 6.502 3.396 14.538 1.00 94.44 100 VAL A N 1
ATOM 696 C CA . VAL A 1 100 ? 6.345 4.550 15.441 1.00 94.44 100 VAL A CA 1
ATOM 697 C C . VAL A 1 100 ? 4.862 4.853 15.683 1.00 94.44 100 VAL A C 1
ATOM 699 O O . VAL A 1 100 ? 4.459 5.055 16.828 1.00 94.44 100 VAL A O 1
ATOM 702 N N . ALA A 1 101 ? 4.028 4.801 14.641 1.00 93.88 101 ALA A N 1
ATOM 703 C CA . ALA A 1 101 ? 2.582 4.993 14.744 1.00 93.88 101 ALA A CA 1
ATOM 704 C C . ALA A 1 101 ? 1.925 3.937 15.644 1.00 93.88 101 ALA A C 1
ATOM 706 O O . ALA A 1 101 ? 1.106 4.269 16.502 1.00 93.88 101 ALA A O 1
ATOM 707 N N . ALA A 1 102 ? 2.319 2.668 15.495 1.00 91.81 102 ALA A N 1
ATOM 708 C CA . ALA A 1 102 ? 1.828 1.576 16.328 1.00 91.81 102 ALA A CA 1
ATOM 709 C C . ALA A 1 102 ? 2.229 1.750 17.803 1.00 91.81 102 ALA A C 1
ATOM 711 O O . ALA A 1 102 ? 1.429 1.469 18.697 1.00 91.81 102 ALA A O 1
ATOM 712 N N . ALA A 1 103 ? 3.442 2.248 18.066 1.00 91.50 103 ALA A N 1
ATOM 713 C CA . ALA A 1 103 ? 3.894 2.564 19.418 1.00 91.50 103 ALA A CA 1
ATOM 714 C C . ALA A 1 103 ? 3.113 3.741 20.033 1.00 91.50 103 ALA A C 1
ATOM 716 O O . ALA A 1 103 ? 2.773 3.686 21.214 1.00 91.50 103 ALA A O 1
ATOM 717 N N . ALA A 1 104 ? 2.785 4.766 19.238 1.00 89.31 104 ALA A N 1
ATOM 718 C CA . ALA A 1 104 ? 1.991 5.914 19.679 1.00 89.31 104 ALA A CA 1
ATOM 719 C C . ALA A 1 104 ? 0.524 5.538 19.967 1.00 89.31 104 ALA A C 1
ATOM 721 O O . ALA A 1 104 ? -0.019 5.901 21.006 1.00 89.31 104 ALA A O 1
ATOM 722 N N . GLY A 1 105 ? -0.110 4.743 19.097 1.00 80.94 105 GLY A N 1
ATOM 723 C CA . GLY A 1 105 ? -1.519 4.346 19.236 1.00 80.94 105 GLY A CA 1
ATOM 724 C C . GLY A 1 105 ? -1.810 3.320 20.342 1.00 80.94 105 GLY A C 1
ATOM 725 O O . GLY A 1 105 ? -2.972 3.070 20.654 1.00 80.94 105 GLY A O 1
ATOM 726 N N . GLY A 1 106 ? -0.782 2.705 20.938 1.00 66.94 106 GLY A N 1
ATOM 727 C CA . GLY A 1 106 ? -0.931 1.721 22.017 1.00 66.94 106 GLY A CA 1
ATOM 728 C C . GLY A 1 106 ? -1.097 2.321 23.420 1.00 66.94 106 GLY A C 1
ATOM 729 O O . GLY A 1 106 ? -1.441 1.594 24.356 1.00 66.94 106 GLY A O 1
ATOM 730 N N . VAL A 1 107 ? -0.855 3.625 23.596 1.00 59.88 107 VAL A N 1
ATOM 731 C CA . VAL A 1 107 ? -0.919 4.287 24.907 1.00 59.88 107 VAL A CA 1
ATOM 732 C C . VAL A 1 107 ? -2.352 4.744 25.182 1.00 59.88 107 VAL A C 1
ATOM 734 O O . VAL A 1 107 ? -2.750 5.877 24.922 1.00 59.88 107 VAL A O 1
ATOM 737 N N . VAL A 1 108 ? -3.157 3.829 25.722 1.00 47.41 108 VAL A N 1
ATOM 738 C CA . VAL A 1 108 ? -4.535 4.111 26.143 1.00 47.41 108 VAL A CA 1
ATOM 739 C C . VAL A 1 108 ? -4.539 5.247 27.178 1.00 47.41 108 VAL A C 1
ATOM 741 O O . VAL A 1 108 ? -4.053 5.069 28.294 1.00 47.41 108 VAL A O 1
ATOM 744 N N . GLY A 1 109 ? -5.117 6.402 26.827 1.00 58.06 109 GLY A N 1
ATOM 745 C CA . GLY A 1 109 ? -5.418 7.489 27.771 1.00 58.06 109 GLY A CA 1
ATOM 746 C C . GLY A 1 109 ? -4.780 8.854 27.492 1.00 58.06 109 GLY A C 1
ATOM 747 O O . GLY A 1 109 ? -5.085 9.798 28.221 1.00 58.06 109 GLY A O 1
ATOM 748 N N . SER A 1 110 ? -3.952 9.001 26.452 1.00 62.75 110 SER A N 1
ATOM 749 C CA . SER A 1 110 ? -3.440 10.311 26.024 1.00 62.75 110 SER A CA 1
ATOM 750 C C . SER A 1 110 ? -4.177 10.788 24.762 1.00 62.75 110 SER A C 1
ATOM 752 O O . SER A 1 110 ? -3.924 10.273 23.674 1.00 62.75 110 SER A O 1
ATOM 754 N N . PRO A 1 111 ? -5.088 11.777 24.855 1.00 65.44 111 PRO A N 1
ATOM 755 C CA . PRO A 1 111 ? -5.853 12.269 23.703 1.00 65.44 111 PRO A CA 1
ATOM 756 C C . PRO A 1 111 ? -4.992 12.935 22.612 1.00 65.44 111 PRO A C 1
ATOM 758 O O . PRO A 1 111 ? -5.503 13.231 21.536 1.00 65.44 111 PRO A O 1
ATOM 761 N N . GLY A 1 112 ? -3.701 13.185 22.868 1.00 72.75 112 GLY A N 1
ATOM 762 C CA . GLY A 1 112 ? -2.758 13.683 21.862 1.00 72.75 112 GLY A CA 1
ATOM 763 C C . GLY A 1 112 ? -2.171 12.593 20.958 1.00 72.75 112 GLY A C 1
ATOM 764 O O . GLY A 1 112 ? -1.784 12.886 19.828 1.00 72.75 112 GLY A O 1
ATOM 765 N N . ASP A 1 113 ? -2.140 11.340 21.415 1.00 79.62 113 ASP A N 1
ATOM 766 C CA . ASP A 1 113 ? -1.310 10.301 20.792 1.00 79.62 113 ASP A CA 1
ATOM 767 C C . ASP A 1 113 ? -2.021 9.645 19.591 1.00 79.62 113 ASP A C 1
ATOM 769 O O . ASP A 1 113 ? -1.378 9.251 18.617 1.00 79.62 113 ASP A O 1
ATOM 773 N N . GLU A 1 114 ? -3.360 9.615 19.593 1.00 84.62 114 GLU A N 1
ATOM 774 C CA . GLU A 1 114 ? -4.158 9.124 18.457 1.00 84.62 114 GLU A CA 1
ATOM 775 C C . GLU A 1 114 ? -4.005 10.003 17.206 1.00 84.62 114 GLU A C 1
ATOM 777 O O . GLU A 1 114 ? -3.970 9.496 16.082 1.00 84.62 114 GLU A O 1
ATOM 782 N N . GLY A 1 115 ? -3.909 11.324 17.391 1.00 90.12 115 GLY A N 1
ATOM 783 C CA . GLY A 1 115 ? -3.715 12.270 16.292 1.00 90.12 115 GLY A CA 1
ATOM 784 C C . GLY A 1 115 ? -2.365 12.072 15.606 1.00 90.12 115 GLY A C 1
ATOM 785 O O . GLY A 1 115 ? -2.293 12.042 14.377 1.00 90.12 115 GLY A O 1
ATOM 786 N N . GLU A 1 116 ? -1.314 11.861 16.400 1.00 92.06 116 GLU A N 1
ATOM 787 C CA . GLU A 1 116 ? 0.033 11.611 15.892 1.00 92.06 116 GLU A CA 1
ATOM 788 C C . GLU A 1 116 ? 0.130 10.258 15.178 1.00 92.06 116 GLU A C 1
ATOM 790 O O . GLU A 1 116 ? 0.658 10.187 14.070 1.00 92.06 116 GLU A O 1
ATOM 795 N N . ALA A 1 117 ? -0.460 9.196 15.738 1.00 92.75 117 ALA A N 1
ATOM 796 C CA . ALA A 1 117 ? -0.512 7.894 15.073 1.00 92.75 117 ALA A CA 1
ATOM 797 C C . ALA A 1 117 ? -1.204 7.980 13.700 1.00 92.75 117 ALA A C 1
ATOM 799 O O . ALA A 1 117 ? -0.701 7.438 12.715 1.00 92.75 117 ALA A O 1
ATOM 800 N N . ARG A 1 118 ? -2.325 8.710 13.599 1.00 93.62 118 ARG A N 1
ATOM 801 C CA . ARG A 1 118 ? -3.007 8.947 12.314 1.00 93.62 118 ARG A CA 1
ATOM 802 C C . ARG A 1 118 ? -2.142 9.738 11.333 1.00 93.62 118 ARG A C 1
ATOM 804 O O . ARG A 1 118 ? -2.100 9.384 10.158 1.00 93.62 118 ARG A O 1
ATOM 811 N N . ARG A 1 119 ? -1.435 10.775 11.793 1.00 95.12 119 ARG A N 1
ATOM 812 C CA . ARG A 1 119 ? -0.501 11.537 10.947 1.00 95.12 119 ARG A CA 1
ATOM 813 C C . ARG A 1 119 ? 0.577 10.621 10.363 1.00 95.12 119 ARG A C 1
ATOM 815 O O . ARG A 1 119 ? 0.766 10.604 9.151 1.00 95.12 119 ARG A O 1
ATOM 822 N N . LEU A 1 120 ? 1.210 9.812 11.211 1.00 95.44 120 LEU A N 1
ATOM 823 C CA . LEU A 1 120 ? 2.281 8.896 10.818 1.00 95.44 120 LEU A CA 1
ATOM 824 C C . LEU A 1 120 ? 1.801 7.802 9.852 1.00 95.44 120 LEU A C 1
ATOM 826 O O . LEU A 1 120 ? 2.485 7.520 8.872 1.00 95.44 120 LEU A O 1
ATOM 830 N N . TYR A 1 121 ? 0.611 7.223 10.061 1.00 96.38 121 TYR A N 1
ATOM 831 C CA . TYR A 1 121 ? 0.031 6.285 9.090 1.00 96.38 121 TYR A CA 1
ATOM 832 C C . TYR A 1 121 ? -0.278 6.954 7.745 1.00 96.38 121 TYR A C 1
ATOM 834 O O . TYR A 1 121 ? -0.068 6.339 6.702 1.00 96.38 121 TYR A O 1
ATOM 842 N N . GLY A 1 122 ? -0.743 8.208 7.744 1.00 96.12 122 GLY A N 1
ATOM 843 C CA . GLY A 1 122 ? -0.950 8.976 6.513 1.00 96.12 122 GLY A CA 1
ATOM 844 C C . GLY A 1 122 ? 0.352 9.213 5.740 1.00 96.12 122 GLY A C 1
ATOM 845 O O . GLY A 1 122 ? 0.395 9.016 4.526 1.00 96.12 122 GLY A O 1
ATOM 846 N N . GLU A 1 123 ? 1.431 9.563 6.442 1.00 96.56 123 GLU A N 1
ATOM 847 C CA . GLU A 1 123 ? 2.769 9.717 5.852 1.00 96.56 123 GLU A CA 1
ATOM 848 C C . GLU A 1 123 ? 3.323 8.388 5.321 1.00 96.56 123 GLU A C 1
ATOM 850 O O . GLU A 1 123 ? 3.868 8.342 4.218 1.00 96.56 123 GLU A O 1
ATOM 855 N N . ALA A 1 124 ? 3.116 7.286 6.048 1.00 97.06 124 ALA A N 1
ATOM 856 C CA . ALA A 1 124 ? 3.514 5.957 5.595 1.00 97.06 124 ALA A CA 1
ATOM 857 C C . ALA A 1 124 ? 2.800 5.546 4.295 1.00 97.06 124 ALA A C 1
ATOM 859 O O . ALA A 1 124 ? 3.442 5.022 3.385 1.00 97.06 124 ALA A O 1
ATOM 860 N N . VAL A 1 125 ? 1.496 5.831 4.160 1.00 97.94 125 VAL A N 1
ATOM 861 C CA . VAL A 1 125 ? 0.751 5.595 2.906 1.00 97.94 125 VAL A CA 1
ATOM 862 C C . VAL A 1 125 ? 1.379 6.366 1.746 1.00 97.94 125 VAL A C 1
ATOM 864 O O . VAL A 1 125 ? 1.610 5.781 0.689 1.00 97.94 125 VAL A O 1
ATOM 867 N N . ALA A 1 126 ? 1.707 7.646 1.946 1.00 97.38 126 ALA A N 1
ATOM 868 C CA . ALA A 1 126 ? 2.337 8.465 0.913 1.00 97.38 126 ALA A CA 1
ATOM 869 C C . ALA A 1 126 ? 3.702 7.899 0.475 1.00 97.38 126 ALA A C 1
ATOM 871 O O . ALA A 1 126 ? 3.993 7.859 -0.722 1.00 97.38 126 ALA A O 1
ATOM 872 N N . LEU A 1 127 ? 4.510 7.401 1.418 1.00 97.06 127 LEU A N 1
ATOM 873 C CA . LEU A 1 127 ? 5.792 6.761 1.110 1.00 97.06 127 LEU A CA 1
ATOM 874 C C . LEU A 1 127 ? 5.629 5.438 0.354 1.00 97.06 127 LEU A C 1
ATOM 876 O O . LEU A 1 127 ? 6.368 5.206 -0.599 1.00 97.06 127 LEU A O 1
ATOM 880 N N . PHE A 1 128 ? 4.656 4.590 0.702 1.00 97.88 128 PHE A N 1
ATOM 881 C CA . PHE A 1 128 ? 4.388 3.371 -0.074 1.00 97.88 128 PHE A CA 1
ATOM 882 C C . PHE A 1 128 ? 3.908 3.690 -1.500 1.00 97.88 128 PHE A C 1
ATOM 884 O O . PHE A 1 128 ? 4.338 3.051 -2.461 1.00 97.88 128 PHE A O 1
ATOM 891 N N . GLU A 1 129 ? 3.058 4.705 -1.673 1.00 97.31 129 GLU A N 1
ATOM 892 C CA . GLU A 1 129 ? 2.625 5.162 -2.999 1.00 97.31 129 GLU A CA 1
ATOM 893 C C . GLU A 1 129 ? 3.777 5.774 -3.814 1.00 97.31 129 GLU A C 1
ATOM 895 O O . GLU A 1 129 ? 3.813 5.641 -5.042 1.00 97.31 129 GLU A O 1
ATOM 900 N N . GLN A 1 130 ? 4.736 6.426 -3.152 1.00 96.69 130 GLN A N 1
ATOM 901 C CA . GLN A 1 130 ? 5.979 6.880 -3.772 1.00 96.69 130 GLN A CA 1
ATOM 902 C C . GLN A 1 130 ? 6.880 5.699 -4.145 1.00 96.69 130 GLN A C 1
ATOM 904 O O . GLN A 1 130 ? 7.400 5.678 -5.260 1.00 96.69 130 GLN A O 1
ATOM 909 N N . ALA A 1 131 ? 7.009 4.692 -3.276 1.00 97.06 131 ALA A N 1
ATOM 910 C CA . ALA A 1 131 ? 7.798 3.488 -3.527 1.00 97.06 131 ALA A CA 1
ATOM 911 C C . ALA A 1 131 ? 7.364 2.801 -4.829 1.00 97.06 131 ALA A C 1
ATOM 913 O O . ALA A 1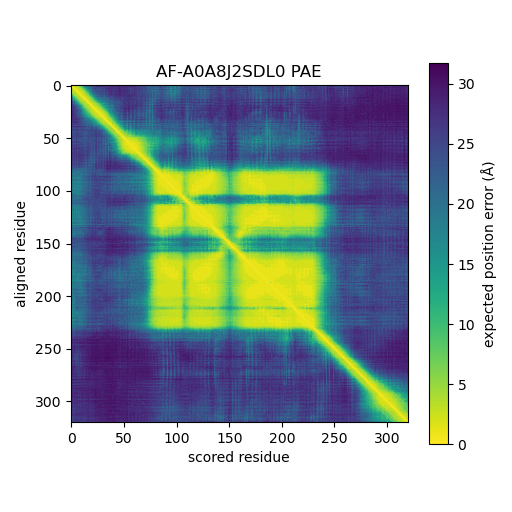 131 ? 8.205 2.447 -5.650 1.00 97.06 131 ALA A O 1
ATOM 914 N N . LEU A 1 132 ? 6.054 2.715 -5.089 1.00 97.06 132 LEU A N 1
ATOM 915 C CA . LEU A 1 132 ? 5.500 2.147 -6.327 1.00 97.06 132 LEU A CA 1
ATOM 916 C C . LEU A 1 132 ? 5.925 2.881 -7.617 1.00 97.06 132 LEU A C 1
ATOM 918 O O . LEU A 1 132 ? 5.789 2.318 -8.704 1.00 97.06 132 LEU A O 1
ATOM 922 N N . LYS A 1 13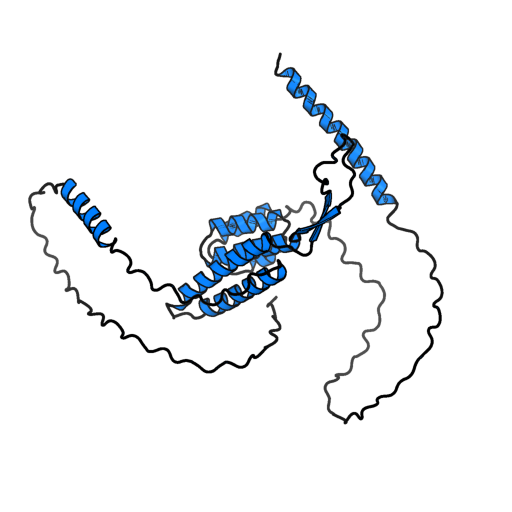3 ? 6.418 4.122 -7.518 1.00 96.44 133 LYS A N 1
ATOM 923 C CA . LYS A 1 133 ? 6.911 4.934 -8.647 1.00 96.44 133 LYS A CA 1
ATOM 924 C C . LYS A 1 133 ? 8.433 4.895 -8.786 1.00 96.44 133 LYS A C 1
ATOM 926 O O . LYS A 1 133 ? 8.953 5.302 -9.823 1.00 96.44 133 LYS A O 1
ATOM 931 N N . LEU A 1 134 ? 9.134 4.465 -7.741 1.00 95.69 134 LEU A N 1
ATOM 932 C CA . LEU A 1 134 ? 10.588 4.407 -7.701 1.00 95.69 134 LEU A CA 1
ATOM 933 C C . LEU A 1 134 ? 11.108 3.142 -8.395 1.00 95.69 134 LEU A C 1
ATOM 935 O O . LEU A 1 134 ? 10.385 2.149 -8.518 1.00 95.69 134 LEU A O 1
ATOM 939 N N . PRO A 1 135 ? 12.370 3.156 -8.856 1.00 94.94 135 PRO A N 1
ATOM 940 C CA . PRO A 1 135 ? 13.002 1.959 -9.385 1.00 94.94 135 PRO A CA 1
ATOM 941 C C . PRO A 1 135 ? 13.054 0.866 -8.308 1.00 94.94 135 PRO A C 1
ATOM 943 O O . PRO A 1 135 ? 13.425 1.124 -7.158 1.00 94.94 135 PRO A O 1
ATOM 946 N N . GLY A 1 136 ? 12.677 -0.351 -8.694 1.00 93.94 136 GLY A N 1
ATOM 947 C CA . GLY A 1 136 ? 12.754 -1.537 -7.842 1.00 93.94 136 GLY A CA 1
ATOM 948 C C . GLY A 1 136 ? 13.765 -2.559 -8.344 1.00 93.94 136 GLY A C 1
ATOM 949 O O . GLY A 1 136 ? 14.645 -2.238 -9.146 1.00 93.94 136 GLY A O 1
ATOM 950 N N . ASP A 1 137 ? 13.625 -3.793 -7.863 1.00 90.56 137 ASP A N 1
ATOM 951 C CA . ASP A 1 137 ? 14.617 -4.854 -8.098 1.00 90.56 137 ASP A CA 1
ATOM 952 C C . ASP A 1 137 ? 14.464 -5.520 -9.470 1.00 90.56 137 ASP A C 1
ATOM 954 O O . ASP A 1 137 ? 15.393 -6.162 -9.970 1.00 90.56 137 ASP A O 1
ATOM 958 N N . ASP A 1 138 ? 13.287 -5.381 -10.078 1.00 91.75 138 ASP A N 1
ATOM 959 C CA . ASP A 1 138 ? 12.990 -5.957 -11.380 1.00 91.75 138 ASP A CA 1
ATOM 960 C C . ASP A 1 138 ? 13.378 -4.989 -12.499 1.00 91.75 138 ASP A C 1
ATOM 962 O O . ASP A 1 138 ? 13.415 -3.766 -12.322 1.00 91.75 138 ASP A O 1
ATOM 966 N N . TYR A 1 139 ? 13.682 -5.528 -13.674 1.00 90.94 139 TYR A N 1
ATOM 967 C CA . TYR A 1 139 ? 14.068 -4.713 -14.816 1.00 90.94 139 TYR A CA 1
ATOM 968 C C . TYR A 1 139 ? 13.528 -5.276 -16.120 1.00 90.94 139 TYR A C 1
ATOM 970 O O . TYR A 1 139 ? 13.587 -6.474 -16.377 1.00 90.94 139 TYR A O 1
ATOM 978 N N . ASP A 1 140 ? 13.065 -4.373 -16.975 1.00 87.50 140 ASP A N 1
ATOM 979 C CA . ASP A 1 140 ? 12.770 -4.667 -18.370 1.00 87.50 140 ASP A CA 1
ATOM 980 C C . ASP A 1 140 ? 13.815 -3.989 -19.256 1.00 87.50 140 ASP A C 1
ATOM 982 O O . ASP A 1 140 ? 14.420 -2.969 -18.902 1.00 87.50 140 ASP A O 1
ATOM 986 N N . VAL A 1 141 ? 14.031 -4.561 -20.431 1.00 87.75 141 VAL A N 1
ATOM 987 C CA . VAL A 1 141 ? 14.943 -4.014 -21.427 1.00 87.75 141 VAL A CA 1
ATOM 988 C C . VAL A 1 141 ? 14.101 -3.424 -22.541 1.00 87.75 141 VAL A C 1
ATOM 990 O O . VAL A 1 141 ? 13.614 -4.126 -23.431 1.00 87.75 141 VAL A O 1
ATOM 993 N N . ARG A 1 142 ? 13.924 -2.103 -22.503 1.00 83.94 142 ARG A N 1
ATOM 994 C CA . ARG A 1 142 ? 13.159 -1.398 -23.525 1.00 83.94 142 ARG A CA 1
ATOM 995 C C . ARG A 1 142 ? 14.057 -1.043 -24.695 1.00 83.94 142 ARG A C 1
ATOM 997 O O . ARG A 1 142 ? 15.165 -0.531 -24.552 1.00 83.94 142 ARG A O 1
ATOM 1004 N N . ARG A 1 143 ? 13.538 -1.309 -25.892 1.00 77.12 143 ARG A N 1
ATOM 1005 C CA . ARG A 1 143 ? 14.138 -0.838 -27.138 1.00 77.12 143 ARG A CA 1
ATOM 1006 C C . ARG A 1 143 ? 13.855 0.651 -27.247 1.00 77.12 143 ARG A C 1
ATOM 1008 O O . ARG A 1 143 ? 12.722 1.036 -27.531 1.00 77.12 143 ARG A O 1
ATOM 1015 N N . VAL A 1 144 ? 14.874 1.471 -27.034 1.00 77.19 144 VAL A N 1
ATOM 1016 C CA . VAL A 1 144 ? 14.763 2.903 -27.291 1.00 77.19 144 VAL A CA 1
ATOM 1017 C C . VAL A 1 144 ? 15.026 3.089 -28.772 1.00 77.19 144 VAL A C 1
ATOM 1019 O O . VAL A 1 144 ? 16.113 2.795 -29.271 1.00 77.19 144 VAL A O 1
ATOM 1022 N N . SER A 1 145 ? 14.010 3.520 -29.521 1.00 64.50 145 SER A N 1
ATOM 1023 C CA . SER A 1 145 ? 14.273 3.939 -30.892 1.00 64.50 145 SER A CA 1
ATOM 1024 C C . SER A 1 145 ? 15.131 5.195 -30.806 1.00 64.50 145 SER A C 1
ATOM 1026 O O . SER A 1 145 ? 14.665 6.204 -30.274 1.00 64.50 145 SER A O 1
ATOM 1028 N N . ALA A 1 146 ? 16.358 5.147 -31.321 1.00 66.81 146 ALA A N 1
ATOM 1029 C CA . ALA A 1 146 ? 17.140 6.354 -31.526 1.00 66.81 146 ALA A CA 1
ATOM 1030 C C . ALA A 1 146 ? 16.304 7.291 -32.409 1.00 66.81 146 ALA A C 1
ATOM 1032 O O . ALA A 1 146 ? 16.024 6.982 -33.572 1.00 66.81 146 ALA A O 1
ATOM 1033 N N . GLN A 1 147 ? 15.808 8.378 -31.816 1.00 64.44 147 GLN A N 1
ATOM 1034 C CA . GLN A 1 147 ? 14.972 9.344 -32.510 1.00 64.44 147 GLN A CA 1
ATOM 1035 C C . GLN A 1 147 ? 15.743 9.875 -33.723 1.00 64.44 147 GLN A C 1
ATOM 1037 O O . GLN A 1 147 ? 16.828 10.433 -33.592 1.00 64.44 147 GLN A O 1
ATOM 1042 N N . ASN A 1 148 ? 15.128 9.698 -34.893 1.00 56.56 148 ASN A N 1
ATOM 1043 C CA . ASN A 1 148 ? 15.494 10.280 -36.181 1.00 56.56 148 ASN A CA 1
ATOM 1044 C C . ASN A 1 148 ? 16.849 9.829 -36.741 1.00 56.56 148 ASN A C 1
ATOM 1046 O O . ASN A 1 148 ? 17.835 10.561 -36.702 1.00 56.56 148 ASN A O 1
ATOM 1050 N N . SER A 1 149 ? 16.861 8.668 -37.407 1.00 56.09 149 SER A N 1
ATOM 1051 C CA . SER A 1 149 ? 17.834 8.461 -38.483 1.00 56.09 149 SER A CA 1
ATOM 1052 C C . SER A 1 149 ? 17.531 9.492 -39.584 1.00 56.09 149 SER A C 1
ATOM 1054 O O . SER A 1 149 ? 16.441 9.436 -40.159 1.00 56.09 149 SER A O 1
ATOM 1056 N N . PRO A 1 150 ? 18.433 10.442 -39.896 1.00 66.19 150 PRO A N 1
ATOM 1057 C CA . PRO A 1 150 ? 18.145 11.538 -40.830 1.00 66.19 150 PRO A CA 1
ATOM 1058 C C . PRO A 1 150 ? 17.881 11.080 -42.270 1.00 66.19 150 PRO A C 1
ATOM 1060 O O . PRO A 1 150 ? 17.446 11.867 -43.104 1.00 66.19 150 PRO A O 1
ATOM 1063 N N . VAL A 1 151 ? 18.175 9.817 -42.588 1.00 68.81 151 VAL A N 1
ATOM 1064 C CA . VAL A 1 151 ? 18.246 9.311 -43.961 1.00 68.81 151 VAL A CA 1
ATOM 1065 C C . VAL A 1 151 ? 17.300 8.130 -44.140 1.00 68.81 151 VAL A C 1
ATOM 1067 O O . VAL A 1 151 ? 17.773 7.036 -44.400 1.00 68.81 151 VAL A O 1
ATOM 1070 N N . GLY A 1 152 ? 15.987 8.321 -43.942 1.00 73.06 152 GLY A N 1
ATOM 1071 C CA . GLY A 1 152 ? 14.893 7.461 -44.454 1.00 73.06 152 GLY A CA 1
ATOM 1072 C C . GLY A 1 152 ? 14.999 5.933 -44.284 1.00 73.06 152 GLY A C 1
ATOM 1073 O O . GLY A 1 152 ? 14.249 5.194 -44.915 1.00 73.06 152 GLY A O 1
ATOM 1074 N N . GLY A 1 153 ? 15.940 5.448 -43.482 1.00 71.25 153 GLY A N 1
ATOM 1075 C CA . GLY A 1 153 ? 16.290 4.050 -43.318 1.00 71.25 153 GLY A CA 1
ATOM 1076 C C . GLY A 1 153 ? 15.623 3.500 -42.075 1.00 71.25 153 GLY A C 1
ATOM 1077 O O . GLY A 1 153 ? 15.362 4.241 -41.125 1.00 71.25 153 GLY A O 1
ATOM 1078 N N . ALA A 1 154 ? 15.354 2.195 -42.085 1.00 64.00 154 ALA A N 1
ATOM 1079 C CA . ALA A 1 154 ? 14.801 1.495 -40.935 1.00 64.00 154 ALA A CA 1
ATOM 1080 C C . ALA A 1 154 ? 15.573 1.877 -39.654 1.00 64.00 154 ALA A C 1
ATOM 1082 O O . ALA A 1 154 ? 16.808 1.959 -39.698 1.00 64.00 154 ALA A O 1
ATOM 1083 N N . PRO A 1 155 ? 14.874 2.143 -38.535 1.00 63.59 155 PRO A N 1
ATOM 1084 C CA . PRO A 1 155 ? 15.509 2.560 -37.294 1.00 63.59 155 PRO A CA 1
ATOM 1085 C C . PRO A 1 155 ? 16.555 1.521 -36.901 1.00 63.59 155 PRO A C 1
ATOM 1087 O O . PRO A 1 155 ? 16.241 0.353 -36.662 1.00 63.59 155 PRO A O 1
ATOM 1090 N N . VAL A 1 156 ? 17.819 1.939 -36.877 1.00 64.00 156 VAL A N 1
ATOM 1091 C CA . VAL A 1 156 ? 18.906 1.071 -36.441 1.00 64.00 156 VAL A CA 1
ATOM 1092 C C . VAL A 1 156 ? 18.754 0.929 -34.931 1.00 64.00 156 VAL A C 1
ATOM 1094 O O . VAL A 1 156 ? 18.997 1.878 -34.191 1.00 64.00 156 VAL A O 1
ATOM 1097 N N . LEU A 1 157 ? 18.307 -0.244 -34.479 1.00 64.31 157 LEU A N 1
ATOM 1098 C CA . LEU A 1 157 ? 18.294 -0.608 -33.065 1.00 64.31 157 LEU A CA 1
ATOM 1099 C C . LEU A 1 157 ? 19.729 -0.579 -32.547 1.00 64.31 157 LEU A C 1
ATOM 1101 O O . LEU A 1 157 ? 20.501 -1.490 -32.845 1.00 64.31 157 LEU A O 1
ATOM 1105 N N . ARG A 1 158 ? 20.101 0.471 -31.818 1.00 66.19 158 ARG A N 1
ATOM 1106 C CA . ARG A 1 158 ? 21.429 0.550 -31.200 1.00 66.19 158 ARG A CA 1
ATOM 1107 C C . ARG A 1 158 ? 21.386 0.555 -29.683 1.00 66.19 158 ARG A C 1
ATOM 1109 O O . ARG A 1 15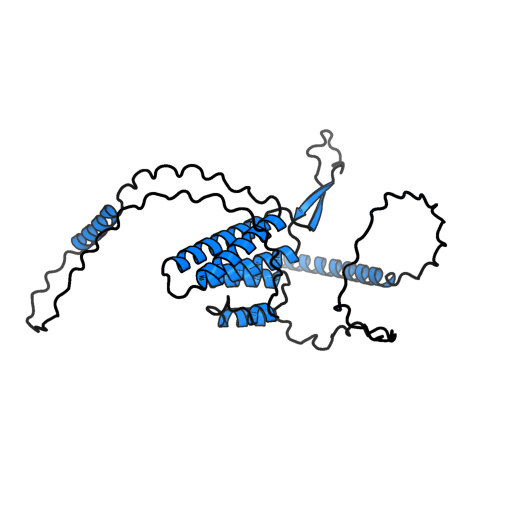8 ? 22.265 -0.061 -29.093 1.00 66.19 158 ARG A O 1
ATOM 1116 N N . ASP A 1 159 ? 20.327 1.095 -29.081 1.00 80.25 159 ASP A N 1
ATOM 1117 C CA . ASP A 1 159 ? 20.313 1.320 -27.639 1.00 80.25 159 ASP A CA 1
ATOM 1118 C C . ASP A 1 159 ? 19.185 0.535 -26.953 1.00 80.25 159 ASP A C 1
ATOM 1120 O O . ASP A 1 159 ? 17.993 0.679 -27.242 1.00 80.25 159 ASP A O 1
ATOM 1124 N N . LEU A 1 160 ? 19.600 -0.358 -26.055 1.00 84.75 160 LEU A N 1
ATOM 1125 C CA . LEU A 1 160 ? 18.735 -1.056 -25.114 1.00 84.75 160 LEU A CA 1
ATOM 1126 C C . LEU A 1 160 ? 18.829 -0.312 -23.783 1.00 84.75 160 LEU A C 1
ATOM 1128 O O . LEU A 1 160 ? 19.878 -0.325 -23.141 1.00 84.75 160 LEU A O 1
ATOM 1132 N N . GLU A 1 161 ? 17.749 0.347 -23.379 1.00 90.62 161 GLU A N 1
ATOM 1133 C CA . GLU A 1 161 ? 17.679 1.003 -22.077 1.00 90.62 161 GLU A CA 1
ATOM 1134 C C . GLU A 1 161 ? 17.135 0.014 -21.052 1.00 90.62 161 GLU A C 1
ATOM 1136 O O . GLU A 1 161 ? 16.101 -0.631 -21.258 1.00 90.62 161 GLU A O 1
ATOM 1141 N N . ARG A 1 162 ? 17.855 -0.114 -19.937 1.00 90.25 162 ARG A N 1
ATOM 1142 C CA . ARG A 1 162 ? 17.394 -0.886 -18.790 1.00 90.25 162 ARG A CA 1
ATOM 1143 C C . ARG A 1 162 ? 16.479 0.007 -17.968 1.00 90.25 162 ARG A C 1
ATOM 1145 O O . ARG A 1 162 ? 16.951 0.961 -17.358 1.00 90.25 162 ARG A O 1
ATOM 1152 N N . VAL A 1 163 ? 15.195 -0.321 -17.943 1.00 90.81 163 VAL A N 1
ATOM 1153 C CA . VAL A 1 163 ? 14.220 0.376 -17.107 1.00 90.81 163 VAL A CA 1
ATOM 1154 C C . VAL A 1 163 ? 13.908 -0.518 -15.919 1.00 90.81 163 VAL A C 1
ATOM 1156 O O . VAL A 1 163 ? 13.587 -1.692 -16.089 1.00 90.81 163 VAL A O 1
ATOM 1159 N N 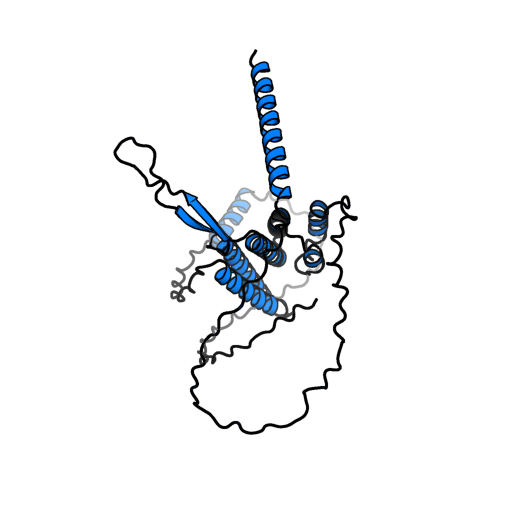. THR A 1 164 ? 14.063 0.019 -14.717 1.00 93.38 164 THR A N 1
ATOM 1160 C CA . THR A 1 164 ? 13.803 -0.695 -13.466 1.00 93.38 164 THR A CA 1
ATOM 1161 C C . THR A 1 164 ? 12.416 -0.362 -12.939 1.00 93.38 164 THR A C 1
ATOM 1163 O O . THR A 1 164 ? 11.937 0.766 -13.061 1.00 93.38 164 THR A O 1
ATOM 1166 N N . PHE A 1 165 ? 11.762 -1.356 -12.348 1.00 94.00 165 PHE A N 1
ATOM 1167 C CA . PHE A 1 165 ? 10.409 -1.241 -11.809 1.00 94.00 165 PHE A CA 1
ATOM 1168 C C . PHE A 1 165 ? 10.308 -2.066 -10.523 1.00 94.00 165 PHE A C 1
ATOM 1170 O O . PHE A 1 165 ? 11.057 -3.032 -10.356 1.00 94.00 165 PHE A O 1
ATOM 1177 N N . PRO A 1 166 ? 9.377 -1.741 -9.613 1.00 95.31 166 PRO A N 1
ATOM 1178 C CA . PRO A 1 166 ? 9.089 -2.612 -8.481 1.00 95.31 166 PRO A CA 1
ATOM 1179 C C . PRO A 1 166 ? 8.648 -3.983 -8.983 1.00 95.31 166 PRO A C 1
ATOM 1181 O O . PRO A 1 166 ? 7.783 -4.074 -9.859 1.00 95.31 166 PRO A O 1
ATOM 1184 N N . SER A 1 167 ? 9.229 -5.045 -8.428 1.00 95.81 167 SER A N 1
ATOM 1185 C CA . SER A 1 167 ? 8.852 -6.423 -8.749 1.00 95.81 167 SER A CA 1
ATOM 1186 C C . SER A 1 167 ? 7.385 -6.692 -8.399 1.00 95.81 167 SER A C 1
ATOM 1188 O O . SER A 1 167 ? 6.754 -5.948 -7.644 1.00 95.81 167 SER A O 1
ATOM 1190 N N . VAL A 1 168 ? 6.806 -7.770 -8.936 1.00 96.06 168 VAL A N 1
ATOM 1191 C CA . VAL A 1 168 ? 5.419 -8.154 -8.605 1.00 96.06 168 VAL A CA 1
ATOM 1192 C C . VAL A 1 168 ? 5.245 -8.318 -7.090 1.00 96.06 168 VAL A C 1
ATOM 1194 O O . VAL A 1 168 ? 4.280 -7.794 -6.540 1.00 96.06 168 VAL A O 1
ATOM 1197 N N . LEU A 1 169 ? 6.208 -8.961 -6.418 1.00 95.94 169 LEU A N 1
ATOM 1198 C CA . LEU A 1 169 ? 6.201 -9.152 -4.964 1.00 95.94 169 LEU A CA 1
ATOM 1199 C C . LEU A 1 169 ? 6.287 -7.819 -4.209 1.00 95.94 169 LEU A C 1
ATOM 1201 O O . LEU A 1 169 ? 5.534 -7.608 -3.266 1.00 95.94 169 LEU A O 1
ATOM 1205 N N . GLN A 1 170 ? 7.142 -6.891 -4.650 1.00 96.81 170 GLN A N 1
ATOM 1206 C CA . GLN A 1 170 ? 7.223 -5.546 -4.067 1.00 96.81 170 GLN A CA 1
ATOM 1207 C C . GLN A 1 170 ? 5.878 -4.816 -4.187 1.00 96.81 170 GLN A C 1
ATOM 1209 O O . GLN A 1 170 ? 5.355 -4.299 -3.204 1.00 96.81 170 GLN A O 1
ATOM 1214 N N . ARG A 1 171 ? 5.235 -4.852 -5.361 1.00 97.88 171 ARG A N 1
ATOM 1215 C CA . ARG A 1 171 ? 3.914 -4.227 -5.538 1.00 97.88 171 ARG A CA 1
ATOM 1216 C C . ARG A 1 171 ? 2.830 -4.878 -4.674 1.00 97.88 171 ARG A C 1
ATOM 1218 O O . ARG A 1 171 ? 2.018 -4.159 -4.099 1.00 97.88 171 ARG A O 1
ATOM 1225 N N . GLN A 1 172 ? 2.816 -6.210 -4.564 1.00 97.75 172 GLN A N 1
ATOM 1226 C CA . GLN A 1 172 ? 1.897 -6.931 -3.673 1.00 97.75 172 GLN A CA 1
ATOM 1227 C C . GLN A 1 172 ? 2.055 -6.455 -2.222 1.00 97.75 172 GLN A C 1
ATOM 1229 O O . GLN A 1 172 ? 1.071 -6.057 -1.598 1.00 97.75 172 GLN A O 1
ATOM 1234 N N . THR A 1 173 ? 3.291 -6.449 -1.714 1.00 97.00 173 THR A N 1
ATOM 1235 C CA . THR A 1 173 ? 3.620 -6.040 -0.342 1.00 97.00 173 THR A CA 1
ATOM 1236 C C . THR A 1 173 ? 3.262 -4.577 -0.085 1.00 97.00 173 THR A C 1
ATOM 1238 O O . THR A 1 173 ? 2.612 -4.280 0.916 1.00 97.00 173 THR A O 1
ATOM 1241 N N . ALA A 1 174 ? 3.594 -3.665 -1.005 1.00 97.94 174 ALA A N 1
ATOM 1242 C CA . ALA A 1 174 ? 3.232 -2.254 -0.889 1.00 97.94 174 ALA A CA 1
ATOM 1243 C C . ALA A 1 174 ? 1.712 -2.053 -0.801 1.00 97.94 174 ALA A C 1
ATOM 1245 O O . ALA A 1 174 ? 1.235 -1.367 0.101 1.00 97.94 174 ALA A O 1
ATOM 1246 N N . HIS A 1 175 ? 0.931 -2.675 -1.691 1.00 98.50 175 HIS A N 1
ATOM 1247 C CA . HIS A 1 175 ? -0.529 -2.555 -1.663 1.00 98.50 175 HIS A CA 1
ATOM 1248 C C . HIS A 1 175 ? -1.150 -3.161 -0.399 1.00 98.50 175 HIS A C 1
ATOM 1250 O O . HIS A 1 175 ? -2.083 -2.578 0.157 1.00 98.50 175 HIS A O 1
ATOM 1256 N N . TYR A 1 176 ? -0.611 -4.279 0.092 1.00 98.19 176 TYR A N 1
ATOM 1257 C CA . TYR A 1 176 ? -1.020 -4.860 1.369 1.00 98.19 176 TYR A CA 1
ATOM 1258 C C . TYR A 1 176 ? -0.751 -3.899 2.542 1.00 98.19 176 TYR A C 1
ATOM 1260 O O . TYR A 1 176 ? -1.651 -3.622 3.335 1.00 98.19 176 TYR A O 1
ATOM 1268 N N . ASN A 1 177 ? 0.446 -3.311 2.611 1.00 97.62 177 ASN A N 1
ATOM 1269 C CA . ASN A 1 177 ? 0.807 -2.363 3.667 1.00 97.62 177 ASN A CA 1
ATOM 1270 C C . ASN A 1 177 ? -0.027 -1.071 3.604 1.00 97.62 177 ASN A C 1
ATOM 1272 O O . ASN A 1 177 ? -0.465 -0.571 4.643 1.00 97.62 177 ASN A O 1
ATOM 1276 N N . ILE A 1 178 ? -0.312 -0.560 2.398 1.00 98.12 178 ILE A N 1
ATOM 1277 C CA . ILE A 1 178 ? -1.236 0.567 2.189 1.00 98.12 178 ILE A CA 1
ATOM 1278 C C . ILE A 1 178 ? -2.623 0.219 2.738 1.00 98.12 178 ILE A C 1
ATOM 1280 O O . ILE A 1 178 ? -3.216 1.032 3.449 1.00 98.12 178 ILE A O 1
ATOM 1284 N N . ALA A 1 179 ? -3.132 -0.985 2.456 1.00 98.12 179 ALA A N 1
ATOM 1285 C CA . ALA A 1 179 ? -4.427 -1.430 2.960 1.00 98.12 179 ALA A CA 1
ATOM 1286 C C . ALA A 1 179 ? -4.473 -1.445 4.497 1.00 98.12 179 ALA A C 1
ATOM 1288 O O . ALA A 1 179 ? -5.428 -0.927 5.079 1.00 98.12 179 ALA A O 1
ATOM 1289 N N . CYS A 1 180 ? -3.434 -1.967 5.159 1.00 97.12 180 CYS A N 1
ATOM 1290 C CA . CYS A 1 180 ? -3.333 -1.962 6.622 1.00 97.12 180 CYS A CA 1
ATOM 1291 C C . CYS A 1 180 ? -3.328 -0.537 7.194 1.00 97.12 180 CYS A C 1
ATOM 1293 O O . CYS A 1 180 ? -4.098 -0.234 8.108 1.00 97.12 180 CYS A O 1
ATOM 1295 N N . CYS A 1 181 ? -2.520 0.366 6.629 1.00 97.19 181 CYS A N 1
ATOM 1296 C CA . CYS A 1 181 ? -2.455 1.758 7.082 1.00 97.19 181 CYS A CA 1
ATOM 1297 C C . CYS A 1 181 ? -3.799 2.477 6.908 1.00 97.19 181 CYS A C 1
ATOM 1299 O O . CYS A 1 181 ? -4.284 3.118 7.839 1.00 97.19 181 CYS A O 1
ATOM 1301 N N . ARG A 1 182 ? -4.454 2.329 5.749 1.00 97.38 182 ARG A N 1
ATOM 1302 C CA . ARG A 1 182 ? -5.778 2.921 5.490 1.00 97.38 182 ARG A CA 1
ATOM 1303 C C . ARG A 1 182 ? -6.854 2.353 6.419 1.00 97.38 182 ARG A C 1
ATOM 1305 O O . ARG A 1 182 ? -7.684 3.109 6.924 1.00 97.38 182 ARG A O 1
ATOM 1312 N N . ALA A 1 183 ? -6.796 1.060 6.739 1.00 96.50 183 ALA A N 1
ATOM 1313 C CA . ALA A 1 183 ? -7.698 0.454 7.716 1.00 96.50 183 ALA A CA 1
ATOM 1314 C C . ALA A 1 183 ? -7.513 1.066 9.119 1.00 96.50 183 ALA A C 1
ATOM 1316 O O . ALA A 1 183 ? -8.502 1.399 9.775 1.00 96.50 183 ALA A O 1
ATOM 1317 N N . LYS A 1 184 ? -6.266 1.322 9.549 1.00 95.31 184 LYS A N 1
ATOM 1318 C CA . LYS A 1 184 ? -5.963 2.036 10.808 1.00 95.31 184 LYS A CA 1
ATOM 1319 C C . LYS A 1 184 ? -6.437 3.486 10.820 1.00 95.31 184 LYS A C 1
ATOM 1321 O O . LYS A 1 184 ? -6.808 3.996 11.875 1.00 95.31 184 LYS A O 1
ATOM 1326 N N . LEU A 1 185 ? -6.456 4.141 9.662 1.00 95.50 185 LEU A N 1
ATOM 1327 C CA . LEU A 1 185 ? -7.002 5.489 9.496 1.00 95.50 185 LEU A CA 1
ATOM 1328 C C . LEU A 1 185 ? -8.540 5.524 9.499 1.00 95.50 185 LEU A C 1
ATOM 1330 O O . LEU A 1 185 ? -9.118 6.609 9.519 1.00 95.50 185 LEU A O 1
ATOM 1334 N N . GLY A 1 186 ? -9.212 4.367 9.486 1.00 95.88 186 GLY A N 1
ATOM 1335 C CA . GLY A 1 186 ? -10.668 4.270 9.357 1.00 95.88 186 GLY A CA 1
ATOM 1336 C C . GLY A 1 186 ? -11.179 4.470 7.924 1.00 95.88 186 GLY A C 1
ATOM 1337 O O . GLY A 1 186 ? -12.383 4.605 7.719 1.00 95.88 186 GLY A O 1
ATOM 1338 N N . GLN A 1 187 ? -10.285 4.471 6.932 1.00 97.44 187 GLN A N 1
ATOM 1339 C CA . GLN A 1 187 ? -10.587 4.627 5.505 1.00 97.44 187 GLN A CA 1
ATOM 1340 C C . GLN A 1 187 ? -10.933 3.264 4.893 1.00 97.44 187 GLN A C 1
ATOM 1342 O O . GLN A 1 187 ? -10.142 2.647 4.180 1.00 97.44 187 GLN A O 1
ATOM 1347 N N . GLY A 1 188 ? -12.095 2.730 5.277 1.00 97.25 188 GLY A N 1
ATOM 1348 C CA . GLY A 1 188 ? -12.463 1.341 4.999 1.00 97.25 188 GLY A CA 1
ATOM 1349 C C . GLY A 1 188 ? -12.573 0.991 3.513 1.00 97.25 188 GLY A C 1
ATOM 1350 O O . GLY A 1 188 ? -12.124 -0.079 3.110 1.00 97.25 188 GLY A O 1
ATOM 1351 N N . VAL A 1 189 ? -13.134 1.885 2.694 1.00 97.94 189 VAL A N 1
ATOM 1352 C CA . VAL A 1 189 ? -13.320 1.652 1.250 1.00 97.94 189 VAL A CA 1
ATOM 1353 C C . VAL A 1 189 ? -11.963 1.629 0.551 1.00 97.94 189 VAL A C 1
ATOM 1355 O O . VAL A 1 189 ? -11.617 0.671 -0.134 1.00 97.94 189 VAL A O 1
ATOM 1358 N N . GLU A 1 190 ? -11.142 2.636 0.825 1.00 98.19 190 GLU A N 1
ATOM 1359 C CA . GLU A 1 190 ? -9.817 2.804 0.246 1.00 98.19 190 GLU A CA 1
ATOM 1360 C C . GLU A 1 190 ? -8.833 1.714 0.698 1.00 98.19 190 GLU A C 1
ATOM 1362 O O . GLU A 1 190 ? -7.874 1.413 -0.020 1.00 98.19 190 GLU A O 1
ATOM 1367 N N . ALA A 1 191 ? -9.048 1.133 1.884 1.00 97.81 191 ALA A N 1
ATOM 1368 C CA . ALA A 1 191 ? -8.323 -0.036 2.373 1.00 97.81 191 ALA A CA 1
ATOM 1369 C C . ALA A 1 191 ? -8.708 -1.313 1.610 1.00 97.81 191 ALA A C 1
ATOM 1371 O O . ALA A 1 191 ? -7.827 -2.095 1.247 1.00 97.81 191 ALA A O 1
ATOM 1372 N N . LEU A 1 192 ? -10.003 -1.521 1.339 1.00 98.00 192 LEU A N 1
ATOM 1373 C CA . LEU A 1 192 ? -10.483 -2.670 0.564 1.00 98.00 192 LEU A CA 1
ATOM 1374 C C . LEU A 1 192 ? -9.982 -2.627 -0.883 1.00 98.00 192 LEU A C 1
ATOM 1376 O O . LEU A 1 192 ? -9.535 -3.659 -1.378 1.00 98.00 192 LEU A O 1
ATOM 1380 N N . ASP A 1 193 ? -9.970 -1.454 -1.519 1.00 98.44 193 ASP A N 1
ATOM 1381 C CA . ASP A 1 193 ? -9.450 -1.281 -2.884 1.00 98.44 193 ASP A CA 1
ATOM 1382 C C . ASP A 1 193 ? -7.953 -1.627 -2.978 1.00 98.44 193 ASP A C 1
ATOM 1384 O O . ASP A 1 193 ? -7.500 -2.319 -3.898 1.00 98.44 193 ASP A O 1
ATOM 1388 N N . ALA A 1 194 ? -7.163 -1.182 -1.994 1.00 98.38 194 ALA A N 1
ATOM 1389 C CA . ALA A 1 194 ? -5.740 -1.500 -1.919 1.00 98.38 194 ALA A CA 1
ATOM 1390 C C . ALA A 1 194 ? -5.507 -3.004 -1.690 1.00 98.38 194 ALA A C 1
ATOM 1392 O O . ALA A 1 194 ? -4.668 -3.609 -2.362 1.00 98.38 194 ALA A O 1
ATOM 1393 N N . LEU A 1 195 ? -6.289 -3.633 -0.806 1.00 98.25 195 LEU A N 1
ATOM 1394 C CA . LEU A 1 195 ? -6.209 -5.072 -0.556 1.00 98.25 195 LEU A CA 1
ATOM 1395 C C . LEU A 1 195 ? -6.631 -5.890 -1.785 1.00 98.25 195 LEU A C 1
ATOM 1397 O O . LEU A 1 195 ? -5.960 -6.857 -2.134 1.00 98.25 195 LEU A O 1
ATOM 1401 N N . GLU A 1 196 ? -7.702 -5.498 -2.478 1.00 98.19 196 GLU A N 1
ATOM 1402 C CA . GLU A 1 196 ? -8.133 -6.130 -3.730 1.00 98.19 196 GLU A CA 1
ATOM 1403 C C . GLU A 1 196 ? -7.042 -6.042 -4.801 1.00 98.19 196 GLU A C 1
ATOM 1405 O O . GLU A 1 196 ? -6.800 -7.016 -5.519 1.00 98.19 196 GLU A O 1
ATOM 1410 N N . THR A 1 197 ? -6.322 -4.919 -4.858 1.00 98.31 197 THR A N 1
ATOM 1411 C CA . THR A 1 197 ? -5.167 -4.756 -5.749 1.00 98.31 197 THR A CA 1
ATOM 1412 C C . THR A 1 197 ? -4.037 -5.724 -5.385 1.00 98.31 197 THR A C 1
ATOM 1414 O O . THR A 1 197 ? -3.527 -6.415 -6.267 1.00 98.31 197 THR A O 1
ATOM 1417 N N . ALA A 1 198 ? -3.681 -5.852 -4.101 1.00 98.12 198 ALA A N 1
ATOM 1418 C CA . ALA A 1 198 ? -2.669 -6.813 -3.647 1.00 98.12 198 ALA A CA 1
ATOM 1419 C C . ALA A 1 198 ? -3.047 -8.265 -4.003 1.00 98.12 198 ALA A C 1
ATOM 1421 O O . ALA A 1 198 ? -2.235 -9.002 -4.566 1.00 98.12 198 ALA A O 1
ATOM 1422 N N . LEU A 1 199 ? -4.300 -8.660 -3.745 1.00 97.62 199 LEU A N 1
ATOM 1423 C CA . LEU A 1 199 ? -4.824 -9.990 -4.076 1.00 97.62 199 LEU A CA 1
ATOM 1424 C C . LEU A 1 199 ? -4.832 -10.247 -5.590 1.00 97.62 199 LEU A C 1
ATOM 1426 O O . LEU A 1 199 ? -4.456 -11.329 -6.037 1.00 97.62 199 LEU A O 1
ATOM 1430 N N . SER A 1 200 ? -5.193 -9.243 -6.394 1.00 97.50 200 SER A N 1
ATOM 1431 C CA . SER A 1 200 ? -5.180 -9.334 -7.861 1.00 97.50 200 SER A CA 1
ATOM 1432 C C . SER A 1 200 ? -3.772 -9.474 -8.435 1.00 97.50 200 SER A C 1
ATOM 1434 O O . SER A 1 200 ? -3.591 -10.100 -9.478 1.00 97.50 200 SER A O 1
ATOM 1436 N N . LEU A 1 201 ? -2.766 -8.927 -7.748 1.00 97.19 201 LEU A N 1
ATOM 1437 C CA . LEU A 1 201 ? -1.360 -9.118 -8.093 1.00 97.19 201 LEU A CA 1
ATOM 1438 C C . LEU A 1 201 ? -0.833 -10.506 -7.705 1.00 97.19 201 LEU A C 1
ATOM 1440 O O . LEU A 1 201 ? 0.274 -10.843 -8.118 1.00 97.19 201 LEU A O 1
ATOM 1444 N N . GLY A 1 202 ? -1.593 -11.306 -6.948 1.00 96.75 202 GLY A N 1
ATOM 1445 C CA . GLY A 1 202 ? -1.234 -12.668 -6.543 1.00 96.75 202 GLY A CA 1
ATOM 1446 C C . GLY A 1 202 ? -0.828 -12.825 -5.076 1.00 96.75 202 GLY A C 1
ATOM 1447 O O . GLY A 1 202 ? -0.253 -13.852 -4.737 1.00 96.75 202 GLY A O 1
ATOM 1448 N N . PHE A 1 203 ? -1.105 -11.841 -4.215 1.00 97.25 203 PHE A N 1
ATOM 1449 C CA . PHE A 1 203 ? -0.912 -11.996 -2.772 1.00 97.25 203 PHE A CA 1
ATOM 1450 C C . PHE A 1 203 ? -1.814 -13.120 -2.232 1.00 97.25 203 PHE A C 1
ATOM 1452 O O . PHE A 1 203 ? -3.036 -13.069 -2.394 1.00 97.25 203 PHE A O 1
ATOM 1459 N N . ASP A 1 204 ? -1.229 -14.130 -1.588 1.00 95.81 204 ASP A N 1
ATOM 1460 C CA . ASP A 1 204 ? -1.910 -15.378 -1.221 1.00 95.81 204 ASP A CA 1
ATOM 1461 C C . ASP A 1 204 ? -1.848 -15.725 0.278 1.00 95.81 204 ASP A C 1
ATOM 1463 O O . ASP A 1 204 ? -2.433 -16.729 0.702 1.00 95.81 204 ASP A O 1
ATOM 1467 N N . ASP A 1 205 ? -1.240 -14.876 1.117 1.00 96.19 205 ASP A N 1
ATOM 1468 C CA . ASP A 1 205 ? -1.235 -15.059 2.574 1.00 96.19 205 ASP A CA 1
ATOM 1469 C C . ASP A 1 205 ? -2.568 -14.617 3.207 1.00 96.19 205 ASP A C 1
ATOM 1471 O O . ASP A 1 205 ? -2.685 -13.662 3.980 1.00 96.19 205 ASP A O 1
ATOM 1475 N N . PHE A 1 206 ? -3.627 -15.357 2.877 1.00 95.69 206 PHE A N 1
ATOM 1476 C CA . PHE A 1 206 ? -4.967 -15.141 3.422 1.00 95.69 206 PHE A CA 1
ATOM 1477 C C . PHE A 1 206 ? -5.015 -15.330 4.946 1.00 95.69 206 PHE A C 1
ATOM 1479 O O . PHE A 1 206 ? -5.901 -14.787 5.605 1.00 95.69 206 PHE A O 1
ATOM 1486 N N . GLN A 1 207 ? -4.098 -16.124 5.514 1.00 93.69 207 GLN A N 1
ATOM 1487 C CA . GLN A 1 207 ? -4.014 -16.329 6.961 1.00 93.69 207 GLN A CA 1
ATOM 1488 C C . GLN A 1 207 ? -3.502 -15.074 7.661 1.00 93.69 207 GLN A C 1
ATOM 1490 O O . GLN A 1 207 ? -3.997 -14.747 8.740 1.00 93.69 207 GLN A O 1
ATOM 1495 N N . LEU A 1 208 ? -2.557 -14.357 7.051 1.00 94.12 208 LEU A N 1
ATOM 1496 C CA . LEU A 1 208 ? -2.094 -13.070 7.549 1.00 94.12 208 LEU A CA 1
ATOM 1497 C C . LEU A 1 208 ? -3.234 -12.049 7.564 1.00 94.12 208 LEU A C 1
ATOM 1499 O O . LEU A 1 208 ? -3.557 -11.541 8.635 1.00 94.12 208 LEU A O 1
ATOM 1503 N N . VAL A 1 209 ? -3.938 -11.870 6.440 1.00 96.00 209 VAL A N 1
ATOM 1504 C CA . VAL A 1 209 ? -5.098 -10.955 6.334 1.00 96.00 209 VAL A CA 1
ATOM 1505 C C . VAL A 1 209 ? -6.157 -11.259 7.403 1.00 96.00 209 VAL A C 1
ATOM 1507 O O . VAL A 1 209 ? -6.742 -10.356 7.997 1.00 96.00 209 VAL A O 1
ATOM 1510 N N . GLN A 1 210 ? -6.399 -12.544 7.683 1.00 92.81 210 GLN A N 1
ATOM 1511 C CA . GLN A 1 210 ? -7.367 -12.971 8.693 1.00 92.81 210 GLN A CA 1
ATOM 1512 C C . GLN A 1 210 ? -6.834 -12.890 10.131 1.00 92.81 210 GLN A C 1
ATOM 1514 O O . GLN A 1 210 ? -7.614 -12.773 11.072 1.00 92.81 210 GLN A O 1
ATOM 1519 N N . ARG A 1 211 ? -5.536 -12.969 10.390 1.00 91.31 211 ARG A N 1
ATOM 1520 C CA . ARG A 1 211 ? -5.045 -12.881 11.774 1.00 91.31 211 ARG A CA 1
ATOM 1521 C C . ARG A 1 211 ? -4.818 -11.438 12.211 1.00 91.31 211 ARG A C 1
ATOM 1523 O O . ARG A 1 211 ? -4.936 -11.147 13.399 1.00 91.31 211 ARG A O 1
ATOM 1530 N N . GLU A 1 212 ? -4.483 -10.568 11.270 1.00 87.31 212 GLU A N 1
ATOM 1531 C CA . GLU A 1 212 ? -4.147 -9.175 11.533 1.00 87.31 212 GLU A CA 1
ATOM 1532 C C . GLU A 1 212 ? -5.339 -8.397 12.106 1.00 87.31 212 GLU A C 1
ATOM 1534 O O . GLU A 1 212 ? -6.470 -8.461 11.611 1.00 87.31 212 GLU A O 1
ATOM 1539 N N . GLY A 1 213 ? -5.077 -7.666 13.194 1.00 90.00 213 GLY A N 1
ATOM 1540 C CA . GLY A 1 213 ? -6.076 -6.847 13.888 1.00 90.00 213 GLY A CA 1
ATOM 1541 C C . GLY A 1 213 ? -6.386 -5.533 13.166 1.00 90.00 213 GLY A C 1
ATOM 1542 O O . GLY A 1 213 ? -7.326 -4.827 13.537 1.00 90.00 213 GLY A O 1
ATOM 1543 N N . ASP A 1 214 ? -5.612 -5.209 12.133 1.00 92.25 214 ASP A N 1
ATOM 1544 C CA . ASP A 1 214 ? -5.688 -3.961 11.372 1.00 92.25 214 ASP A CA 1
ATOM 1545 C C . ASP A 1 214 ? -7.026 -3.820 10.643 1.00 92.25 214 ASP A C 1
ATOM 1547 O O . ASP A 1 214 ? -7.591 -2.733 10.588 1.00 92.25 214 ASP A O 1
ATOM 1551 N N . PHE A 1 215 ? -7.601 -4.943 10.211 1.00 95.88 215 PHE A N 1
ATOM 1552 C CA . PHE A 1 215 ? -8.890 -5.003 9.524 1.00 95.88 215 PHE A CA 1
ATOM 1553 C C . PHE A 1 215 ? -10.089 -5.222 10.454 1.00 95.88 215 PHE A C 1
ATOM 1555 O O . PHE A 1 215 ? -11.183 -5.522 9.980 1.00 95.88 215 PHE A O 1
ATOM 1562 N N . SER A 1 216 ? -9.920 -5.106 11.775 1.00 95.06 216 SER A N 1
ATOM 1563 C CA . SER A 1 216 ? -10.989 -5.406 12.744 1.00 95.06 216 SER A CA 1
ATOM 1564 C C . SER A 1 216 ? -12.265 -4.586 12.515 1.00 95.06 216 SER A C 1
ATOM 1566 O O . SER A 1 216 ? -13.361 -5.137 12.608 1.00 95.06 216 SER A O 1
ATOM 1568 N N . ALA A 1 217 ? -12.136 -3.310 12.137 1.00 94.75 217 ALA A N 1
ATOM 1569 C CA . ALA A 1 217 ? -13.272 -2.428 11.857 1.00 94.75 217 ALA A CA 1
ATOM 1570 C C . ALA A 1 217 ? -14.056 -2.803 10.582 1.00 94.75 217 ALA A C 1
ATOM 1572 O O . ALA A 1 217 ? -15.257 -2.559 10.514 1.00 94.75 217 ALA A O 1
ATOM 1573 N N . ILE A 1 218 ? -13.398 -3.417 9.591 1.00 96.88 218 ILE A N 1
ATOM 1574 C CA . ILE A 1 218 ? -13.971 -3.755 8.271 1.00 96.88 218 ILE A CA 1
ATOM 1575 C C . ILE A 1 218 ? -13.969 -5.264 7.998 1.00 96.88 218 ILE A C 1
ATOM 1577 O O . ILE A 1 218 ? -13.966 -5.722 6.853 1.00 96.88 218 ILE A O 1
ATOM 1581 N N . ARG A 1 219 ? -13.967 -6.067 9.065 1.00 96.44 219 ARG A N 1
ATOM 1582 C CA . ARG A 1 219 ? -13.673 -7.497 8.978 1.00 96.44 219 ARG A CA 1
ATOM 1583 C C . ARG A 1 219 ? -14.638 -8.275 8.082 1.00 96.44 219 ARG A C 1
ATOM 1585 O O . ARG A 1 219 ? -14.204 -9.130 7.315 1.00 96.44 219 ARG A O 1
ATOM 1592 N N . GLY A 1 220 ? -15.929 -7.951 8.148 1.00 97.19 220 GLY A N 1
ATOM 1593 C CA . GLY A 1 220 ? -16.954 -8.619 7.345 1.00 97.19 220 GLY A CA 1
ATOM 1594 C C . GLY A 1 220 ? -16.744 -8.457 5.836 1.00 97.19 220 GLY A C 1
ATOM 1595 O O . GLY A 1 220 ? -16.965 -9.406 5.084 1.00 97.19 220 GLY A O 1
ATOM 1596 N N . ASP A 1 221 ? -16.279 -7.291 5.389 1.00 97.81 221 ASP A N 1
ATOM 1597 C CA . ASP A 1 221 ? -16.043 -7.028 3.967 1.00 97.81 221 ASP A CA 1
ATOM 1598 C C . ASP A 1 221 ? -14.705 -7.597 3.495 1.00 97.81 221 ASP A C 1
ATOM 1600 O O . ASP A 1 221 ? -14.632 -8.151 2.396 1.00 97.81 221 ASP A O 1
ATOM 1604 N N . VAL A 1 222 ? -13.682 -7.586 4.356 1.00 97.69 222 VAL A N 1
ATOM 1605 C CA . VAL A 1 222 ? -12.412 -8.281 4.095 1.00 97.69 222 VAL A CA 1
ATOM 1606 C C . VAL A 1 222 ? -12.627 -9.785 3.917 1.00 97.69 222 VAL A C 1
ATOM 1608 O O . VAL A 1 222 ? -12.114 -10.368 2.962 1.00 97.69 222 VAL A O 1
ATOM 1611 N N . ASP A 1 223 ? -13.437 -10.424 4.766 1.00 96.69 223 ASP A N 1
ATOM 1612 C CA . ASP A 1 223 ? -13.725 -11.859 4.647 1.00 96.69 223 ASP A CA 1
ATOM 1613 C C . ASP A 1 223 ? -14.467 -12.185 3.336 1.00 96.69 223 ASP A C 1
ATOM 1615 O O . ASP A 1 223 ? -14.156 -13.179 2.669 1.00 96.69 223 ASP A O 1
ATOM 1619 N N . ARG A 1 224 ? -15.407 -11.324 2.913 1.00 97.50 224 ARG A N 1
ATOM 1620 C CA . ARG A 1 224 ? -16.085 -11.441 1.609 1.00 97.50 224 ARG A CA 1
ATOM 1621 C C . ARG A 1 224 ? -15.105 -11.287 0.450 1.00 97.50 224 ARG A C 1
ATOM 1623 O O . ARG A 1 224 ? -15.166 -12.075 -0.492 1.00 97.50 224 ARG A O 1
ATOM 1630 N N . LEU A 1 225 ? -14.206 -10.305 0.519 1.00 97.19 225 LEU A N 1
ATOM 1631 C CA . LEU A 1 225 ? -13.174 -10.062 -0.485 1.00 97.19 225 LEU A CA 1
ATOM 1632 C C . LEU A 1 225 ? -12.251 -11.280 -0.620 1.00 97.19 225 LEU A C 1
ATOM 1634 O O . LEU A 1 225 ? -12.128 -11.833 -1.711 1.00 97.19 225 LEU A O 1
ATOM 1638 N N . VAL A 1 226 ? -11.686 -11.763 0.488 1.00 96.69 226 VAL A N 1
ATOM 1639 C CA . VAL A 1 226 ? -10.800 -12.938 0.518 1.00 96.69 226 VAL A CA 1
ATOM 1640 C C . VAL A 1 226 ? -11.500 -14.189 -0.022 1.00 96.69 226 VAL A C 1
ATOM 1642 O O . VAL A 1 226 ? -10.898 -14.957 -0.773 1.00 96.69 226 VAL A O 1
ATOM 1645 N N . ALA A 1 227 ? -12.784 -14.394 0.286 1.00 96.19 227 ALA A N 1
ATOM 1646 C CA . ALA A 1 227 ? -13.552 -15.523 -0.239 1.00 96.19 227 ALA A CA 1
ATOM 1647 C C . ALA A 1 227 ? -13.699 -15.515 -1.776 1.00 96.19 227 ALA A C 1
ATOM 1649 O O . ALA A 1 227 ? -13.888 -16.583 -2.364 1.00 96.19 227 ALA A O 1
ATOM 1650 N N . ARG A 1 228 ? -13.600 -14.348 -2.438 1.00 96.62 228 ARG A N 1
ATOM 1651 C CA . ARG A 1 228 ? -13.598 -14.240 -3.911 1.00 96.62 228 ARG A CA 1
ATOM 1652 C C . ARG A 1 228 ? -12.281 -14.719 -4.526 1.00 96.62 228 ARG A C 1
ATOM 1654 O O . ARG A 1 228 ? -12.321 -15.371 -5.565 1.00 96.62 228 ARG A O 1
ATOM 1661 N N . PHE A 1 229 ? -11.153 -14.414 -3.885 1.00 96.12 229 PHE A N 1
ATOM 1662 C CA . PHE A 1 229 ? -9.808 -14.725 -4.387 1.00 96.12 229 PHE A CA 1
ATOM 1663 C C . PHE A 1 229 ? -9.302 -16.108 -3.975 1.00 96.12 229 PHE A C 1
ATOM 1665 O O . PHE A 1 229 ? -8.484 -16.702 -4.676 1.00 96.12 229 PHE A O 1
ATOM 1672 N N . LYS A 1 230 ? -9.793 -16.658 -2.859 1.00 93.50 230 LYS A N 1
ATOM 1673 C CA . LYS A 1 230 ? -9.395 -17.991 -2.406 1.00 93.50 230 LYS A CA 1
ATOM 1674 C C . LYS A 1 230 ? -9.791 -19.033 -3.464 1.00 93.50 230 LYS A C 1
ATOM 1676 O O . LYS A 1 230 ? -10.977 -19.127 -3.799 1.00 93.50 230 LYS A O 1
ATOM 1681 N N . PRO A 1 231 ? -8.852 -19.854 -3.974 1.00 88.38 231 PRO A N 1
ATOM 1682 C CA . PRO A 1 231 ? -9.174 -20.853 -4.982 1.00 88.38 231 PRO A CA 1
ATOM 1683 C C . PRO A 1 231 ? -10.242 -21.795 -4.426 1.00 88.38 231 PRO A C 1
ATOM 1685 O O . PRO A 1 231 ? -10.071 -22.408 -3.367 1.00 88.38 231 PRO A O 1
ATOM 1688 N N . LYS A 1 232 ? -11.377 -21.893 -5.127 1.00 84.81 232 LYS A N 1
ATOM 1689 C CA . LYS A 1 232 ? -12.529 -22.714 -4.731 1.00 84.81 232 LYS A CA 1
ATOM 1690 C C . LYS A 1 232 ? -12.228 -24.193 -4.946 1.00 84.81 232 LYS A C 1
ATOM 1692 O O . LYS A 1 232 ? -12.800 -24.808 -5.830 1.00 84.81 232 LYS A O 1
ATOM 1697 N N . GLY A 1 233 ? -11.301 -24.749 -4.169 1.00 68.25 233 GLY A N 1
ATOM 1698 C CA . GLY A 1 233 ? -11.127 -26.181 -3.918 1.00 68.25 233 GLY A CA 1
ATOM 1699 C C . GLY A 1 233 ? -10.931 -27.115 -5.115 1.00 68.25 233 GLY A C 1
ATOM 1700 O O . GLY A 1 233 ? -10.767 -28.305 -4.881 1.00 68.25 233 GLY A O 1
ATOM 1701 N N . LEU A 1 234 ? -10.907 -26.628 -6.357 1.00 64.06 234 LEU A N 1
ATOM 1702 C CA . LEU A 1 234 ? -10.867 -27.488 -7.540 1.00 64.06 234 LEU A CA 1
ATOM 1703 C C . LEU A 1 234 ? -9.493 -28.149 -7.737 1.00 64.06 234 LEU A C 1
ATOM 1705 O O . LEU A 1 234 ? -9.380 -29.106 -8.488 1.00 64.06 234 LEU A O 1
ATOM 1709 N N . PHE A 1 235 ? -8.473 -27.684 -7.008 1.00 64.19 235 PHE A N 1
ATOM 1710 C CA . PHE A 1 235 ? -7.123 -28.252 -6.992 1.00 64.19 235 PHE A CA 1
ATOM 1711 C C . PHE A 1 235 ? -6.679 -28.720 -5.599 1.00 64.19 235 PHE A C 1
ATOM 1713 O O . PHE A 1 235 ? -5.483 -28.807 -5.339 1.00 64.19 235 PHE A O 1
ATOM 1720 N N . LYS A 1 236 ? -7.614 -29.036 -4.688 1.00 58.16 236 LYS A N 1
ATOM 1721 C CA . LYS A 1 236 ? -7.266 -29.548 -3.344 1.00 58.16 236 LYS A CA 1
ATOM 1722 C C . LYS A 1 236 ? -6.416 -30.829 -3.360 1.00 58.16 236 LYS A C 1
ATOM 1724 O O . LYS A 1 236 ? -5.773 -31.107 -2.355 1.00 58.16 236 LYS A O 1
ATOM 1729 N N . ASP A 1 237 ? -6.356 -31.527 -4.493 1.00 56.28 237 ASP A N 1
ATOM 1730 C CA . ASP A 1 237 ? -5.572 -32.755 -4.660 1.00 56.28 237 ASP A CA 1
ATOM 1731 C C . ASP A 1 237 ? -4.244 -32.556 -5.405 1.00 56.28 237 ASP A C 1
ATOM 1733 O O . ASP A 1 237 ? -3.490 -33.511 -5.574 1.00 56.28 237 ASP A O 1
ATOM 1737 N N . VAL A 1 238 ? -3.906 -31.327 -5.813 1.00 57.91 238 VAL A N 1
ATOM 1738 C CA . VAL A 1 238 ? -2.537 -30.998 -6.238 1.00 57.91 238 VAL A CA 1
ATOM 1739 C C . VAL A 1 238 ? -1.806 -30.409 -5.039 1.00 57.91 238 VAL A C 1
ATOM 1741 O O . VAL A 1 238 ? -1.300 -29.289 -5.063 1.00 57.91 238 VAL A O 1
ATOM 1744 N N . SER A 1 239 ? -1.759 -31.172 -3.948 1.00 55.56 239 SER A N 1
ATOM 1745 C CA . SER A 1 239 ? -0.631 -31.041 -3.044 1.00 55.56 239 SER A CA 1
ATOM 1746 C C . SER A 1 239 ? 0.596 -31.347 -3.893 1.00 55.56 239 SER A C 1
ATOM 1748 O O . SER A 1 239 ? 0.815 -32.487 -4.304 1.00 55.56 239 SER A O 1
ATOM 1750 N N . PHE A 1 240 ? 1.376 -30.314 -4.224 1.00 54.03 240 PHE A N 1
ATOM 1751 C CA . PHE A 1 240 ? 2.759 -30.551 -4.602 1.00 54.03 240 PHE A CA 1
ATOM 1752 C C . PHE A 1 240 ? 3.312 -31.418 -3.475 1.00 54.03 240 PHE A C 1
ATOM 1754 O O . PHE A 1 240 ? 3.269 -30.966 -2.326 1.00 54.03 240 PHE A O 1
ATOM 1761 N N . PRO A 1 241 ? 3.688 -32.683 -3.746 1.00 53.25 241 PRO A N 1
ATOM 1762 C CA . PRO A 1 241 ? 4.225 -33.529 -2.703 1.00 53.25 241 PRO A CA 1
ATOM 1763 C C . PRO A 1 241 ? 5.349 -32.723 -2.068 1.00 53.25 241 PRO A C 1
ATOM 1765 O O . PRO A 1 241 ? 6.222 -32.242 -2.798 1.00 53.25 241 PRO A O 1
ATOM 1768 N N . GLU A 1 242 ? 5.285 -32.524 -0.743 1.00 54.38 242 GLU A N 1
ATOM 1769 C CA . GLU A 1 242 ? 6.437 -32.041 0.018 1.00 54.38 242 GLU A CA 1
ATOM 1770 C C . GLU A 1 242 ? 7.651 -32.751 -0.567 1.00 54.38 242 GLU A C 1
ATOM 1772 O O . GLU A 1 242 ? 7.549 -33.972 -0.765 1.00 54.38 242 GLU A O 1
ATOM 1777 N N . PRO A 1 243 ? 8.715 -32.018 -0.957 1.00 59.09 243 PRO A N 1
ATOM 1778 C CA . PRO A 1 243 ? 9.851 -32.598 -1.654 1.00 59.09 243 PRO A CA 1
ATOM 1779 C C . PRO A 1 243 ? 10.250 -33.815 -0.848 1.00 59.09 243 PRO A C 1
ATOM 1781 O O . PRO A 1 243 ? 10.699 -33.654 0.287 1.00 59.09 243 PRO A O 1
ATOM 1784 N N . ARG A 1 244 ? 9.929 -35.012 -1.377 1.00 51.72 244 ARG A N 1
ATOM 1785 C CA . ARG A 1 244 ? 10.021 -36.261 -0.623 1.00 51.72 244 ARG A CA 1
ATOM 1786 C C . ARG A 1 244 ? 11.410 -36.244 -0.048 1.00 51.72 244 ARG A C 1
ATOM 1788 O O . ARG A 1 244 ? 12.365 -36.255 -0.829 1.00 51.72 244 ARG A O 1
ATOM 1795 N N . GLY A 1 245 ? 11.477 -36.115 1.279 1.00 49.25 245 GLY A N 1
ATOM 1796 C CA . GLY A 1 245 ? 12.729 -36.051 2.000 1.00 49.25 245 GLY A CA 1
ATOM 1797 C C . GLY A 1 245 ? 13.614 -37.122 1.404 1.00 49.25 245 GLY A C 1
ATOM 1798 O O . GLY A 1 245 ? 13.183 -38.273 1.281 1.00 49.25 245 GLY A O 1
ATOM 1799 N N . ALA A 1 246 ? 14.775 -36.705 0.901 1.00 49.56 246 ALA A N 1
ATOM 1800 C CA . ALA A 1 246 ? 15.749 -37.630 0.368 1.00 49.56 246 ALA A CA 1
ATOM 1801 C C . ALA A 1 246 ? 15.876 -38.773 1.391 1.00 49.56 246 ALA A C 1
ATOM 1803 O O . ALA A 1 246 ? 16.141 -38.489 2.563 1.00 49.56 246 ALA A O 1
ATOM 1804 N N . PRO A 1 247 ? 15.607 -40.037 1.017 1.00 50.00 247 PRO A N 1
ATOM 1805 C CA . PRO A 1 247 ? 15.807 -41.161 1.915 1.00 50.00 247 PRO A CA 1
ATOM 1806 C C . PRO A 1 247 ? 17.315 -41.309 2.112 1.00 50.00 247 PRO A C 1
ATOM 1808 O O . PRO A 1 247 ? 18.010 -41.961 1.341 1.00 50.00 247 PRO A O 1
ATOM 1811 N N . GLY A 1 248 ? 17.825 -40.601 3.106 1.00 47.28 248 GLY A N 1
ATOM 1812 C CA . GLY A 1 248 ? 19.240 -40.466 3.386 1.00 47.28 248 GLY A CA 1
ATOM 1813 C C . GLY A 1 248 ? 19.394 -39.856 4.762 1.00 47.28 248 GLY A C 1
ATOM 1814 O O . GLY A 1 248 ? 19.729 -38.683 4.888 1.00 47.28 248 GLY A O 1
ATOM 1815 N N . GLY A 1 249 ? 19.088 -40.660 5.781 1.00 49.25 249 GLY A N 1
ATOM 1816 C CA . GLY A 1 249 ? 19.502 -40.380 7.144 1.00 49.25 249 GLY A CA 1
ATOM 1817 C C . GLY A 1 249 ? 21.004 -40.124 7.161 1.00 49.25 249 GLY A C 1
ATOM 1818 O O . GLY A 1 249 ? 21.798 -41.023 6.898 1.00 49.25 249 GLY A O 1
ATOM 1819 N N . LEU A 1 250 ? 21.377 -38.880 7.431 1.00 51.69 250 LEU A N 1
ATOM 1820 C CA . LEU A 1 250 ? 22.616 -38.599 8.123 1.00 51.69 250 LEU A CA 1
ATOM 1821 C C . LEU A 1 250 ? 22.231 -38.490 9.584 1.00 51.69 250 LEU A C 1
ATOM 1823 O O . LEU A 1 250 ? 21.409 -37.654 9.962 1.00 51.69 250 LEU A O 1
ATOM 1827 N N . ASP A 1 251 ? 22.770 -39.430 10.344 1.00 49.22 251 ASP A N 1
ATOM 1828 C CA . ASP A 1 251 ? 22.591 -39.577 11.769 1.00 49.22 251 ASP A CA 1
ATOM 1829 C C . ASP A 1 251 ? 22.614 -38.227 12.476 1.00 49.22 251 ASP A C 1
ATOM 1831 O O . ASP A 1 251 ? 23.527 -37.409 12.322 1.00 49.22 251 ASP A O 1
ATOM 1835 N N . GLN A 1 252 ? 21.584 -38.025 13.285 1.00 48.97 252 GLN A N 1
ATOM 1836 C CA . GLN A 1 252 ? 21.524 -36.985 14.286 1.00 48.97 252 GLN A CA 1
ATOM 1837 C C . GLN A 1 252 ? 22.528 -37.353 15.381 1.00 48.97 252 GLN A C 1
ATOM 1839 O O . GLN A 1 252 ? 22.171 -37.900 16.419 1.00 48.97 252 GLN A O 1
ATOM 1844 N N . ALA A 1 253 ? 23.810 -37.131 15.093 1.00 45.25 253 ALA A N 1
ATOM 1845 C CA . ALA A 1 253 ? 24.868 -37.233 16.074 1.00 45.25 253 ALA A CA 1
ATOM 1846 C C . ALA A 1 253 ? 24.655 -36.134 17.118 1.00 45.25 253 ALA A C 1
ATOM 1848 O O . ALA A 1 253 ? 24.520 -34.953 16.785 1.00 45.25 253 ALA A O 1
ATOM 1849 N N . ASP A 1 254 ? 24.610 -36.564 18.374 1.00 46.56 254 ASP A N 1
ATOM 1850 C CA . ASP A 1 254 ? 24.578 -35.743 19.572 1.00 46.56 254 ASP A CA 1
ATOM 1851 C C . ASP A 1 254 ? 25.530 -34.546 19.458 1.00 46.56 254 ASP A C 1
ATOM 1853 O O . ASP A 1 254 ? 26.753 -34.692 19.466 1.00 46.56 254 ASP A O 1
ATOM 1857 N N . ALA A 1 255 ? 24.968 -33.342 19.372 1.00 41.94 255 ALA A N 1
ATOM 1858 C CA . ALA A 1 255 ? 25.721 -32.116 19.574 1.00 41.94 255 ALA A CA 1
ATOM 1859 C C . ALA A 1 255 ? 25.831 -31.871 21.091 1.00 41.94 255 ALA A C 1
ATOM 1861 O O . ALA A 1 255 ? 24.817 -31.558 21.724 1.00 41.94 255 ALA A O 1
ATOM 1862 N N . PRO A 1 256 ? 27.018 -32.001 21.714 1.00 46.47 256 PRO A N 1
ATOM 1863 C CA . PRO A 1 256 ? 27.192 -31.612 23.104 1.00 46.47 256 PRO A CA 1
ATOM 1864 C C . PRO A 1 256 ? 27.038 -30.094 23.248 1.00 46.47 256 PRO A C 1
ATOM 1866 O O . PRO A 1 256 ? 27.497 -29.308 22.417 1.00 46.47 256 PRO A O 1
ATOM 1869 N N . SER A 1 257 ? 26.394 -29.688 24.341 1.00 50.31 257 SER A N 1
ATOM 1870 C CA . SER A 1 257 ? 26.199 -28.298 24.743 1.00 50.31 257 SER A CA 1
ATOM 1871 C C . SER A 1 257 ? 27.522 -27.520 24.749 1.00 50.31 257 SER A C 1
ATOM 1873 O O . SER A 1 257 ? 28.373 -27.733 25.613 1.00 50.31 257 SER A O 1
ATOM 1875 N N . LEU A 1 258 ? 27.669 -26.573 23.823 1.00 47.28 258 LEU A N 1
ATOM 1876 C CA . LEU A 1 258 ? 28.834 -25.693 23.698 1.00 47.28 258 LEU A CA 1
ATOM 1877 C C . LEU A 1 258 ? 28.654 -24.365 24.468 1.00 47.28 258 LEU A C 1
ATOM 1879 O O . LEU A 1 258 ? 29.014 -23.300 23.980 1.00 47.28 258 LEU A O 1
ATOM 1883 N N . PHE A 1 259 ? 28.074 -24.413 25.671 1.00 46.16 259 PHE A N 1
ATOM 1884 C CA . PHE A 1 259 ? 28.051 -23.286 26.615 1.00 46.16 259 PHE A CA 1
ATOM 1885 C C . PHE A 1 259 ? 28.586 -23.756 27.967 1.00 46.16 259 PHE A C 1
ATOM 1887 O O . PHE A 1 259 ? 27.850 -23.987 28.921 1.00 46.16 259 PHE A O 1
ATOM 1894 N N . GLY A 1 260 ? 29.905 -23.925 28.022 1.00 42.16 260 GLY A N 1
ATOM 1895 C CA . GLY A 1 260 ? 30.632 -24.303 29.225 1.00 42.16 260 GLY A CA 1
ATOM 1896 C C . GLY A 1 260 ? 32.063 -23.780 29.188 1.00 42.16 260 GLY A C 1
ATOM 1897 O O . GLY A 1 260 ? 32.958 -24.507 28.794 1.00 42.16 260 GLY A O 1
ATOM 1898 N N . VAL A 1 261 ? 32.224 -22.524 29.616 1.00 47.81 261 VAL A N 1
ATOM 1899 C CA . VAL A 1 261 ? 33.414 -21.919 30.249 1.00 47.81 261 VAL A CA 1
ATOM 1900 C C . VAL A 1 261 ? 34.762 -21.991 29.506 1.00 47.81 261 VAL A C 1
ATOM 1902 O O . VAL A 1 261 ? 35.361 -23.046 29.349 1.00 47.81 261 VAL A O 1
ATOM 1905 N N . GLY A 1 262 ? 35.336 -20.808 29.255 1.00 38.25 262 GLY A N 1
ATOM 1906 C CA . GLY A 1 262 ? 36.790 -20.625 29.230 1.00 38.25 262 GLY A CA 1
ATOM 1907 C C . GLY A 1 262 ? 37.288 -19.769 28.075 1.00 38.25 262 GLY A C 1
ATOM 1908 O O . GLY A 1 262 ? 37.492 -20.273 26.979 1.00 38.25 262 GLY A O 1
ATOM 1909 N N . LEU A 1 263 ? 37.543 -18.484 28.341 1.00 46.69 263 LEU A N 1
ATOM 1910 C CA . LEU A 1 263 ? 38.482 -17.691 27.546 1.00 46.69 263 LEU A CA 1
ATOM 1911 C C . LEU A 1 263 ? 39.882 -18.315 27.664 1.00 46.69 263 LEU A C 1
ATOM 1913 O O . LEU A 1 263 ? 40.370 -18.471 28.787 1.00 46.69 263 LEU A O 1
ATOM 1917 N N . PRO A 1 264 ? 40.580 -18.520 26.538 1.00 49.59 264 PRO A N 1
ATOM 1918 C CA . PRO A 1 264 ? 42.003 -18.239 26.522 1.00 49.59 264 PRO A CA 1
ATOM 1919 C C . PRO A 1 264 ? 42.367 -17.217 25.441 1.00 49.59 264 PRO A C 1
ATOM 1921 O O . PRO A 1 264 ? 41.833 -17.174 24.336 1.00 49.59 264 PRO A O 1
ATOM 1924 N N . THR A 1 265 ? 43.312 -16.380 25.834 1.00 50.34 265 THR A N 1
ATOM 1925 C CA . THR A 1 265 ? 44.008 -15.328 25.102 1.00 50.34 265 THR A CA 1
ATOM 1926 C C . THR A 1 265 ? 44.524 -15.810 23.739 1.00 50.34 265 THR A C 1
ATOM 1928 O O . THR A 1 265 ? 45.265 -16.789 23.673 1.00 50.34 265 THR A O 1
ATOM 1931 N N . LEU A 1 266 ? 44.194 -15.097 22.657 1.00 46.22 266 LEU A N 1
ATOM 1932 C CA . LEU A 1 266 ? 44.804 -15.303 21.339 1.00 46.22 266 LEU A CA 1
ATOM 1933 C C . LEU A 1 266 ? 46.036 -14.397 21.164 1.00 46.22 266 LEU A C 1
ATOM 1935 O O . LEU A 1 266 ? 45.920 -13.185 21.365 1.00 46.22 266 LEU A O 1
ATOM 1939 N N . PRO A 1 267 ? 47.194 -14.933 20.739 1.00 54.44 267 PRO A N 1
ATOM 1940 C CA . PRO A 1 267 ? 48.246 -14.140 20.125 1.00 54.44 267 PRO A CA 1
ATOM 1941 C C . PRO A 1 267 ? 47.964 -13.942 18.626 1.00 54.44 267 PRO A C 1
ATOM 1943 O O . PRO A 1 267 ? 47.508 -14.855 17.936 1.00 54.44 267 PRO A O 1
ATOM 1946 N N . ASN A 1 268 ? 48.284 -12.749 18.120 1.00 55.69 268 ASN A N 1
ATOM 1947 C CA . ASN A 1 268 ? 48.348 -12.452 16.687 1.00 55.69 268 ASN A CA 1
ATOM 1948 C C . ASN A 1 268 ? 49.317 -13.396 15.960 1.00 55.69 268 ASN A C 1
ATOM 1950 O O . ASN A 1 268 ? 50.423 -13.630 16.453 1.00 55.69 268 ASN A O 1
ATOM 1954 N N . PRO A 1 269 ? 48.988 -13.768 14.713 1.00 51.41 269 PRO A N 1
ATOM 1955 C CA . PRO A 1 269 ? 50.032 -13.964 13.721 1.00 51.41 269 PRO A CA 1
ATOM 1956 C C . PRO A 1 269 ? 49.645 -13.348 12.370 1.00 51.41 269 PRO A C 1
ATOM 1958 O O . PRO A 1 269 ? 48.883 -13.911 11.587 1.00 51.41 269 PRO A O 1
ATOM 1961 N N . PHE A 1 270 ? 50.274 -12.213 12.057 1.00 50.94 270 PHE A N 1
ATOM 1962 C CA . PHE A 1 270 ? 50.709 -11.959 10.687 1.00 50.94 270 PHE A CA 1
ATOM 1963 C C . PHE A 1 270 ? 51.574 -13.155 10.260 1.00 50.94 270 PHE A C 1
ATOM 1965 O O . PHE A 1 270 ? 52.638 -13.386 10.830 1.00 50.94 270 PHE A O 1
ATOM 1972 N N . GLY A 1 271 ? 51.103 -13.932 9.290 1.00 41.72 271 GLY A N 1
ATOM 1973 C CA . GLY A 1 271 ? 51.808 -15.105 8.784 1.00 41.72 271 GLY A CA 1
ATOM 1974 C C . GLY A 1 271 ? 51.321 -15.447 7.387 1.00 41.72 271 GLY A C 1
ATOM 1975 O O . GLY A 1 271 ? 50.352 -16.181 7.223 1.00 41.72 271 GLY A O 1
ATOM 1976 N N . GLY A 1 272 ? 51.979 -14.857 6.389 1.00 49.81 272 GLY A N 1
ATOM 1977 C CA . GLY A 1 272 ? 51.740 -15.123 4.977 1.00 49.81 272 GLY A CA 1
ATOM 1978 C C . GLY A 1 272 ? 52.049 -16.569 4.586 1.00 49.81 272 GLY A C 1
ATOM 1979 O O . GLY A 1 272 ? 52.904 -17.232 5.173 1.00 49.81 272 GLY A O 1
ATOM 1980 N N . GLY A 1 273 ? 51.353 -17.039 3.555 1.00 41.44 273 GLY A N 1
ATOM 1981 C CA . GLY A 1 273 ? 51.589 -18.339 2.945 1.00 41.44 273 GLY A CA 1
ATOM 1982 C C . GLY A 1 273 ? 50.802 -18.488 1.650 1.00 41.44 273 GLY A C 1
ATOM 1983 O O . GLY A 1 273 ? 49.660 -18.938 1.665 1.00 41.44 273 GLY A O 1
ATOM 1984 N N . GLU A 1 274 ? 51.431 -18.120 0.535 1.00 49.81 274 GLU A N 1
ATOM 1985 C CA . GLU A 1 274 ? 50.988 -18.458 -0.818 1.00 49.81 274 GLU A CA 1
ATOM 1986 C C . GLU A 1 274 ? 50.856 -19.983 -0.965 1.00 49.81 274 GLU A C 1
ATOM 1988 O O . GLU A 1 274 ? 51.796 -20.735 -0.683 1.00 49.81 274 GLU A O 1
ATOM 1993 N N . LYS A 1 275 ? 49.701 -20.465 -1.439 1.00 44.59 275 LYS A N 1
ATOM 1994 C CA . LYS A 1 275 ? 49.532 -21.858 -1.870 1.00 44.59 275 LYS A CA 1
ATOM 1995 C C . LYS A 1 275 ? 48.899 -21.922 -3.256 1.00 44.59 275 LYS A C 1
ATOM 1997 O O . LYS A 1 275 ? 47.797 -21.443 -3.484 1.00 44.59 275 LYS A O 1
ATOM 2002 N N . LYS A 1 276 ? 49.663 -22.562 -4.145 1.00 47.28 276 LYS A N 1
ATOM 2003 C CA . LYS A 1 276 ? 49.376 -22.950 -5.529 1.00 47.28 276 LYS A CA 1
ATOM 2004 C C . LYS A 1 276 ? 48.000 -23.598 -5.705 1.00 47.28 276 LYS A C 1
ATOM 2006 O O . LYS A 1 276 ? 47.703 -24.607 -5.064 1.00 47.28 276 LYS A O 1
ATOM 2011 N N . GLU A 1 277 ? 47.253 -23.085 -6.674 1.00 42.00 277 GLU A N 1
ATOM 2012 C CA . GLU A 1 277 ? 46.058 -23.702 -7.243 1.00 42.00 277 GLU A CA 1
ATOM 2013 C C . GLU A 1 277 ? 46.430 -24.978 -8.018 1.00 42.00 277 GLU A C 1
ATOM 2015 O O . GLU A 1 277 ? 47.314 -24.983 -8.878 1.00 42.00 277 GLU A O 1
ATOM 2020 N N . LYS A 1 278 ? 45.756 -26.085 -7.691 1.00 47.25 278 LYS A N 1
ATOM 2021 C CA . LYS A 1 278 ? 45.742 -27.321 -8.478 1.00 47.25 278 LYS A CA 1
ATOM 2022 C C . LYS A 1 278 ? 44.359 -27.461 -9.106 1.00 47.25 278 LYS A C 1
ATOM 2024 O O . LYS A 1 278 ? 43.350 -27.446 -8.411 1.00 47.25 278 LYS A O 1
ATOM 2029 N N . SER A 1 279 ? 44.370 -27.605 -10.425 1.00 51.91 279 SER A N 1
ATOM 2030 C CA . SER A 1 279 ? 43.242 -27.844 -11.324 1.00 51.91 279 SER A CA 1
ATOM 2031 C C . SER A 1 279 ? 42.347 -29.000 -10.868 1.00 51.91 279 SER A C 1
ATOM 2033 O O . SER A 1 279 ? 42.834 -30.112 -10.646 1.00 51.91 279 SER A O 1
ATOM 2035 N N . ALA A 1 280 ? 41.042 -28.743 -10.786 1.00 48.69 280 ALA A N 1
ATOM 2036 C CA . ALA A 1 280 ? 40.017 -29.745 -10.523 1.00 48.69 280 ALA A CA 1
ATOM 2037 C C . ALA A 1 280 ? 39.690 -30.589 -11.779 1.00 48.69 280 ALA A C 1
ATOM 2039 O O . ALA A 1 280 ? 39.771 -30.072 -12.896 1.00 48.69 280 ALA A O 1
ATOM 2040 N N . PRO A 1 281 ? 39.307 -31.871 -11.623 1.00 57.03 281 PRO A N 1
ATOM 2041 C CA . PRO A 1 281 ? 38.884 -32.728 -12.729 1.00 57.03 281 PRO A CA 1
ATOM 2042 C C . PRO A 1 281 ? 37.451 -32.418 -13.201 1.00 57.03 281 PRO A C 1
ATOM 2044 O O . PRO A 1 281 ? 36.556 -32.143 -12.404 1.00 57.03 281 PRO A O 1
ATOM 2047 N N . SER A 1 282 ? 37.245 -32.499 -14.517 1.00 51.00 282 SER A N 1
ATOM 2048 C CA . SER A 1 282 ? 35.969 -32.302 -15.214 1.00 51.00 282 SER A CA 1
ATOM 2049 C C . SER A 1 282 ? 34.916 -33.346 -14.823 1.00 51.00 282 SER A C 1
ATOM 2051 O O . SER A 1 282 ? 35.161 -34.548 -14.938 1.00 51.00 282 SER A O 1
ATOM 2053 N N . LEU A 1 283 ? 33.731 -32.883 -14.420 1.00 54.03 283 LEU A N 1
ATOM 2054 C CA . LEU A 1 283 ? 32.556 -33.716 -14.149 1.00 54.03 283 LEU A CA 1
ATOM 2055 C C . LEU A 1 283 ? 31.851 -34.156 -15.453 1.00 54.03 283 LEU A C 1
ATOM 2057 O O . LEU A 1 283 ? 31.839 -33.393 -16.421 1.00 54.03 283 LEU A O 1
ATOM 2061 N N . PRO A 1 284 ? 31.236 -35.355 -15.490 1.00 59.06 284 PRO A N 1
ATOM 2062 C CA . PRO A 1 284 ? 30.448 -35.821 -16.630 1.00 59.06 284 PRO A CA 1
ATOM 2063 C C . PRO A 1 284 ? 29.117 -35.062 -16.758 1.00 59.06 284 PRO A C 1
ATOM 2065 O O . PRO A 1 284 ? 28.425 -34.813 -15.771 1.00 59.06 284 PRO A O 1
ATOM 2068 N N . SER A 1 285 ? 28.749 -34.713 -17.995 1.00 55.22 285 SER A N 1
ATOM 2069 C CA . SER A 1 285 ? 27.520 -33.986 -18.328 1.00 55.22 285 SER A CA 1
ATOM 2070 C C . SER A 1 285 ? 26.270 -34.825 -18.046 1.00 55.22 285 SER A C 1
ATOM 2072 O O . SER A 1 285 ? 26.077 -35.882 -18.652 1.00 55.22 285 SER A O 1
ATOM 2074 N N . LEU A 1 286 ? 25.404 -34.333 -17.162 1.00 56.56 286 LEU A N 1
ATOM 2075 C CA . LEU A 1 286 ? 24.075 -34.895 -16.922 1.00 56.56 286 LEU A CA 1
ATOM 2076 C C . LEU A 1 286 ? 23.116 -34.564 -18.086 1.00 56.56 286 LEU A C 1
ATOM 2078 O O . LEU A 1 286 ? 23.218 -33.484 -18.671 1.00 56.56 286 LEU A O 1
ATOM 2082 N N . PRO A 1 287 ? 22.173 -35.461 -18.428 1.00 59.12 287 PRO A N 1
ATOM 2083 C CA . PRO A 1 287 ? 21.168 -35.204 -19.454 1.00 59.12 287 PRO A CA 1
ATOM 2084 C C . PRO A 1 287 ? 20.185 -34.111 -19.006 1.00 59.12 287 PRO A C 1
ATOM 2086 O O . PRO A 1 287 ? 19.626 -34.175 -17.913 1.00 59.12 287 PRO A O 1
ATOM 2089 N N . ASN A 1 288 ? 19.967 -33.117 -19.873 1.00 62.78 288 ASN A N 1
ATOM 2090 C CA . ASN A 1 288 ? 19.065 -31.985 -19.644 1.00 62.78 288 ASN A CA 1
ATOM 2091 C C . ASN A 1 288 ? 17.593 -32.446 -19.540 1.00 62.78 288 ASN A C 1
ATOM 2093 O O . ASN A 1 288 ? 17.026 -32.863 -20.552 1.00 62.78 288 ASN A O 1
ATOM 2097 N N . PRO A 1 289 ? 16.920 -32.302 -18.381 1.00 60.25 289 PRO A N 1
ATOM 2098 C CA . PRO A 1 289 ? 15.522 -32.714 -18.208 1.00 60.25 289 PRO A CA 1
ATOM 2099 C C . PRO A 1 289 ? 14.505 -31.747 -18.846 1.00 60.25 289 PRO A C 1
ATOM 2101 O O . PRO A 1 289 ? 13.308 -32.015 -18.841 1.00 60.25 289 PRO A O 1
ATOM 2104 N N . PHE A 1 290 ? 14.960 -30.628 -19.418 1.00 55.88 290 PHE A N 1
ATOM 2105 C CA . PHE A 1 290 ? 14.101 -29.560 -19.946 1.00 55.88 290 PHE A CA 1
ATOM 2106 C C . PHE A 1 290 ? 13.754 -29.675 -21.440 1.00 55.88 290 PHE A C 1
ATOM 2108 O O . PHE A 1 290 ? 13.005 -28.845 -21.952 1.00 55.88 290 PHE A O 1
ATOM 2115 N N . GLY A 1 291 ? 14.248 -30.699 -22.145 1.00 53.62 291 GLY A N 1
ATOM 2116 C CA . GLY A 1 291 ? 14.045 -30.838 -23.594 1.00 53.62 291 GLY A CA 1
ATOM 2117 C C . GLY A 1 291 ? 12.579 -30.965 -24.033 1.00 53.62 291 GLY A C 1
ATOM 2118 O O . GLY A 1 291 ? 12.236 -30.509 -25.114 1.00 53.62 291 GLY A O 1
ATOM 2119 N N . GLY A 1 292 ? 11.698 -31.519 -23.191 1.00 58.94 292 GLY A N 1
ATOM 2120 C CA . GLY A 1 292 ? 10.291 -31.754 -23.550 1.00 58.94 292 GLY A CA 1
ATOM 2121 C C . GLY A 1 292 ? 9.331 -30.584 -23.297 1.00 58.94 292 GLY A C 1
ATOM 2122 O O . GLY A 1 292 ? 8.207 -30.608 -23.791 1.00 58.94 292 GLY A O 1
ATOM 2123 N N . LEU A 1 293 ? 9.734 -29.560 -22.534 1.00 61.94 293 LEU A N 1
ATOM 2124 C CA . LEU A 1 293 ? 8.819 -28.482 -22.128 1.00 61.94 293 LEU A CA 1
ATOM 2125 C C . LEU A 1 293 ? 8.604 -27.444 -23.244 1.00 61.94 293 LEU A C 1
ATOM 2127 O O . LEU A 1 293 ? 7.510 -26.901 -23.383 1.00 61.94 293 LEU A O 1
ATOM 2131 N N . MET A 1 294 ? 9.620 -27.202 -24.078 1.00 60.81 294 MET A N 1
ATOM 2132 C CA . MET A 1 294 ? 9.540 -26.214 -25.164 1.00 60.81 294 MET A CA 1
ATOM 2133 C C . MET A 1 294 ? 8.673 -26.675 -26.345 1.00 60.81 294 MET A C 1
ATOM 2135 O O . MET A 1 294 ? 8.043 -25.840 -26.996 1.00 60.81 294 MET A O 1
ATOM 2139 N N . ASP A 1 295 ? 8.561 -27.985 -26.582 1.00 66.69 295 ASP A N 1
ATOM 2140 C CA . ASP A 1 295 ? 7.692 -28.524 -27.638 1.00 66.69 295 ASP A CA 1
ATOM 2141 C C . ASP A 1 295 ? 6.198 -28.392 -27.290 1.00 66.69 295 ASP A C 1
ATOM 2143 O O . ASP A 1 295 ? 5.362 -28.221 -28.180 1.00 66.69 295 ASP A O 1
ATOM 2147 N N . GLY A 1 296 ? 5.851 -28.394 -25.997 1.00 65.06 296 GLY A N 1
ATOM 2148 C CA . GLY A 1 296 ? 4.482 -28.152 -25.533 1.00 65.06 296 GLY A CA 1
ATOM 2149 C C . GLY A 1 296 ? 4.038 -26.695 -25.694 1.00 65.06 296 GLY A C 1
ATOM 2150 O O . GLY A 1 296 ? 2.898 -26.438 -26.075 1.00 65.06 296 GLY A O 1
ATOM 2151 N N . ILE A 1 297 ? 4.947 -25.740 -25.465 1.00 67.69 297 ILE A N 1
ATOM 2152 C CA . ILE A 1 297 ? 4.645 -24.301 -25.536 1.00 67.69 297 ILE A CA 1
ATOM 2153 C C . ILE A 1 297 ? 4.424 -23.854 -26.987 1.00 67.69 297 ILE A C 1
ATOM 2155 O O . ILE A 1 297 ? 3.483 -23.108 -27.252 1.00 67.69 297 ILE A O 1
ATOM 2159 N N . LYS A 1 298 ? 5.214 -24.358 -27.946 1.00 67.25 298 LYS A N 1
ATOM 2160 C CA . LYS A 1 298 ? 5.003 -24.046 -29.372 1.00 67.25 298 LYS A CA 1
ATOM 2161 C C . LYS A 1 298 ? 3.637 -24.512 -29.880 1.00 67.25 298 LYS A C 1
ATOM 2163 O O . LYS A 1 298 ? 2.945 -23.745 -30.535 1.00 67.25 298 LYS A O 1
ATOM 2168 N N . LYS A 1 299 ? 3.201 -25.714 -29.490 1.00 70.62 299 LYS A N 1
ATOM 2169 C CA . LYS A 1 299 ? 1.893 -26.255 -29.894 1.00 70.62 299 LYS A CA 1
ATOM 2170 C C . LYS A 1 299 ? 0.698 -25.465 -29.346 1.00 70.62 299 LYS A C 1
ATOM 2172 O O . LYS A 1 299 ? -0.367 -25.498 -29.951 1.00 70.62 299 LYS A O 1
ATOM 2177 N N . GLY A 1 300 ? 0.861 -24.790 -28.206 1.00 66.12 300 GLY A N 1
ATOM 2178 C CA . GLY A 1 300 ? -0.180 -23.943 -27.618 1.00 66.12 300 GLY A CA 1
ATOM 2179 C C . GLY A 1 300 ? -0.312 -22.574 -28.290 1.00 66.12 300 GLY A C 1
ATOM 2180 O O . GLY A 1 300 ? -1.410 -22.028 -28.327 1.00 66.12 300 GLY A O 1
ATOM 2181 N N . ILE A 1 301 ? 0.780 -22.036 -28.844 1.00 67.62 301 ILE A N 1
ATOM 2182 C CA . ILE A 1 301 ? 0.777 -20.741 -29.541 1.00 67.62 301 ILE A CA 1
ATOM 2183 C C . ILE A 1 301 ? 0.103 -20.871 -30.913 1.00 67.62 301 ILE A C 1
ATOM 2185 O O . ILE A 1 301 ? -0.749 -20.049 -31.234 1.00 67.62 301 ILE A O 1
ATOM 2189 N N . ASP A 1 302 ? 0.365 -21.953 -31.653 1.00 63.53 302 ASP A N 1
ATOM 2190 C CA . ASP A 1 302 ? -0.261 -22.180 -32.967 1.00 63.53 302 ASP A CA 1
ATOM 2191 C C . ASP A 1 302 ? -1.799 -22.332 -32.883 1.00 63.53 302 ASP A C 1
ATOM 2193 O O . ASP A 1 302 ? -2.510 -21.997 -33.822 1.00 63.53 302 ASP A O 1
ATOM 2197 N N . GLN A 1 303 ? -2.347 -22.788 -31.746 1.00 62.25 303 GLN A N 1
ATOM 2198 C CA . GLN A 1 303 ? -3.805 -22.902 -31.548 1.00 62.25 303 GLN A CA 1
ATOM 2199 C C . GLN A 1 303 ? -4.499 -21.570 -31.234 1.00 62.25 303 GLN A C 1
ATOM 2201 O O . GLN A 1 303 ? -5.723 -21.478 -31.338 1.00 62.25 303 GLN A O 1
ATOM 2206 N N . LEU A 1 304 ? -3.751 -20.550 -30.808 1.00 59.31 304 LEU A N 1
ATOM 2207 C CA . LEU A 1 304 ? -4.314 -19.239 -30.485 1.00 59.31 304 LEU A CA 1
ATOM 2208 C C . LEU A 1 304 ? -4.516 -18.378 -31.736 1.00 59.31 304 LEU A C 1
ATOM 2210 O O . LEU A 1 304 ? -5.484 -17.617 -31.770 1.00 59.31 304 LEU A O 1
ATOM 2214 N N . ASP A 1 305 ? -3.685 -18.546 -32.767 1.00 61.47 305 ASP A N 1
ATOM 2215 C CA . ASP A 1 305 ? -3.842 -17.827 -34.038 1.00 61.47 305 ASP A CA 1
ATOM 2216 C C . ASP A 1 305 ? -5.134 -18.243 -34.774 1.00 61.47 305 ASP A C 1
ATOM 2218 O O . ASP A 1 305 ? -5.857 -17.381 -35.277 1.00 61.47 305 ASP A O 1
ATOM 2222 N N . ASP A 1 306 ? -5.536 -19.518 -34.695 1.00 60.25 306 ASP A N 1
ATOM 2223 C CA . ASP A 1 306 ? -6.795 -20.008 -35.286 1.00 60.25 306 ASP A CA 1
ATOM 2224 C C . ASP A 1 306 ? -8.063 -19.399 -34.638 1.00 60.25 306 ASP A C 1
ATOM 2226 O O . ASP A 1 306 ? -9.135 -19.356 -35.248 1.00 60.25 306 ASP A O 1
ATOM 2230 N N . ILE A 1 307 ? -7.981 -18.910 -33.393 1.00 58.84 307 ILE A N 1
ATOM 2231 C CA . ILE A 1 307 ? -9.133 -18.340 -32.666 1.00 58.84 307 ILE A CA 1
ATOM 2232 C C . ILE A 1 307 ? -9.335 -16.855 -33.003 1.00 58.84 307 ILE A C 1
ATOM 2234 O O . ILE A 1 307 ? -10.455 -16.341 -32.896 1.00 58.84 307 ILE A O 1
ATOM 2238 N N . VAL A 1 308 ? -8.281 -16.153 -33.424 1.00 59.38 308 VAL A N 1
ATOM 2239 C CA . VAL A 1 308 ? -8.357 -14.719 -33.738 1.00 59.38 308 VAL A CA 1
ATOM 2240 C C . VAL A 1 308 ? -9.065 -14.481 -35.076 1.00 59.38 308 VAL A C 1
ATOM 2242 O O . VAL A 1 308 ? -9.882 -13.561 -35.161 1.00 59.38 308 VAL A O 1
ATOM 2245 N N . ASP A 1 309 ? -8.889 -15.364 -36.062 1.00 57.03 309 ASP A N 1
ATOM 2246 C CA . ASP A 1 309 ? -9.534 -15.231 -37.379 1.00 57.03 309 ASP A CA 1
ATOM 2247 C C . ASP A 1 309 ? -11.067 -15.405 -37.339 1.00 57.03 309 ASP A C 1
ATOM 2249 O O . ASP A 1 309 ? -11.801 -14.768 -38.096 1.00 57.03 309 ASP A O 1
ATOM 2253 N N . LEU A 1 310 ? -11.607 -16.174 -36.388 1.00 56.50 310 LEU A N 1
ATOM 2254 C CA . LEU A 1 310 ? -13.059 -16.381 -36.250 1.00 56.50 310 LEU A CA 1
ATOM 2255 C C . LEU A 1 310 ? -13.827 -15.140 -35.764 1.00 56.50 310 LEU A C 1
ATOM 2257 O O . LEU A 1 310 ? -15.056 -15.078 -35.890 1.00 56.50 310 LEU A O 1
ATOM 2261 N N . LYS A 1 311 ? -13.140 -14.141 -35.197 1.00 55.84 311 LYS A N 1
ATOM 2262 C CA . LYS A 1 311 ? -13.794 -12.951 -34.633 1.00 55.84 311 LYS A CA 1
ATOM 2263 C C . LYS A 1 311 ? -14.062 -11.857 -35.668 1.00 55.84 311 LYS A C 1
ATOM 2265 O O . LYS A 1 311 ? -14.971 -11.049 -35.452 1.00 55.84 311 LYS A O 1
ATOM 2270 N N . ASP A 1 312 ? -13.351 -11.860 -36.793 1.00 57.34 312 ASP A N 1
ATOM 2271 C CA . ASP A 1 312 ? -13.479 -10.814 -37.815 1.00 57.34 312 ASP A CA 1
ATOM 2272 C C . ASP A 1 312 ? -14.669 -11.041 -38.768 1.00 57.34 312 ASP A C 1
ATOM 2274 O O . ASP A 1 312 ? -15.331 -10.092 -39.208 1.00 57.34 312 ASP A O 1
ATOM 2278 N N . ASP A 1 313 ? -15.069 -12.296 -38.988 1.00 58.03 313 ASP A N 1
ATOM 2279 C CA . ASP A 1 313 ? -16.226 -12.622 -39.834 1.00 58.03 313 ASP A CA 1
ATOM 2280 C C . ASP A 1 313 ? -17.576 -12.217 -39.213 1.00 58.03 313 ASP A C 1
ATOM 2282 O O . ASP A 1 313 ? -18.544 -11.905 -39.921 1.00 58.03 313 ASP A O 1
ATOM 2286 N N . GLY A 1 314 ? -17.653 -12.140 -37.880 1.00 57.00 314 GLY A N 1
ATOM 2287 C CA . GLY A 1 314 ? -18.862 -11.718 -37.167 1.00 57.00 314 GLY A CA 1
ATOM 2288 C C . GLY A 1 314 ? -19.197 -10.233 -37.354 1.00 57.00 314 GLY A C 1
ATOM 2289 O O . GLY A 1 314 ? -20.372 -9.857 -37.404 1.00 57.00 314 GLY A O 1
ATOM 2290 N N . GLN A 1 315 ? -18.183 -9.377 -37.511 1.00 57.75 315 GLN A N 1
ATOM 2291 C CA . GLN A 1 315 ? -18.373 -7.931 -37.675 1.00 57.75 315 GLN A CA 1
ATOM 2292 C C . GLN A 1 315 ? -18.855 -7.563 -39.085 1.00 57.75 315 GLN A C 1
ATOM 2294 O O . GLN A 1 315 ? -19.654 -6.636 -39.250 1.00 57.75 315 GLN A O 1
ATOM 2299 N N . LYS A 1 316 ? -18.455 -8.329 -40.107 1.00 56.34 316 LYS A N 1
ATOM 2300 C CA . LYS A 1 316 ? -18.829 -8.070 -41.507 1.00 56.34 316 LYS A CA 1
ATOM 2301 C C . LYS A 1 316 ? -20.310 -8.336 -41.801 1.00 56.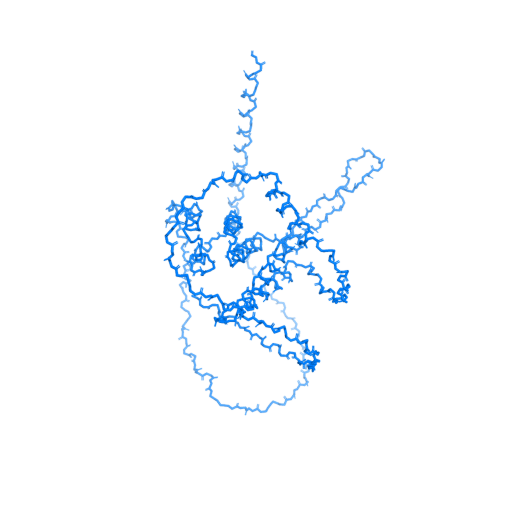34 316 LYS A C 1
ATOM 2303 O O . LYS A 1 316 ? -20.887 -7.677 -42.664 1.00 56.34 316 LYS A O 1
ATOM 2308 N N . LYS A 1 317 ? -20.958 -9.237 -41.050 1.00 55.00 317 LYS A N 1
ATOM 2309 C CA . LYS A 1 317 ? -22.390 -9.564 -41.203 1.00 55.00 317 LYS A CA 1
ATOM 2310 C C . LYS A 1 317 ? -23.356 -8.540 -40.598 1.00 55.00 317 LYS A C 1
ATOM 2312 O O . LYS A 1 317 ? -24.529 -8.578 -40.934 1.00 55.00 317 LYS A O 1
ATOM 2317 N N . ARG A 1 318 ? -22.894 -7.618 -39.745 1.00 55.50 318 ARG A N 1
ATOM 2318 C CA . ARG A 1 318 ? -23.738 -6.562 -39.142 1.00 55.50 318 ARG A CA 1
ATOM 2319 C C . ARG A 1 318 ? -23.814 -5.267 -39.959 1.00 55.50 318 ARG A C 1
ATOM 2321 O O . ARG A 1 318 ? -24.513 -4.343 -39.560 1.00 55.50 318 ARG A O 1
ATOM 2328 N N . ARG A 1 319 ? -23.081 -5.179 -41.075 1.00 52.78 319 ARG A N 1
ATOM 2329 C CA . ARG A 1 319 ? -23.022 -3.993 -41.952 1.00 52.78 319 ARG A CA 1
ATOM 2330 C C . ARG A 1 319 ? -23.725 -4.177 -43.306 1.00 52.78 319 ARG A C 1
ATOM 2332 O O . ARG A 1 319 ? -23.552 -3.337 -44.185 1.00 52.78 319 ARG A O 1
ATOM 2339 N N . ARG A 1 320 ? -24.492 -5.252 -43.483 1.00 50.19 320 ARG A N 1
ATOM 2340 C CA . ARG A 1 320 ? -25.419 -5.454 -44.607 1.00 50.19 320 ARG A CA 1
ATOM 2341 C C . ARG A 1 320 ? -26.826 -5.601 -44.062 1.00 50.19 320 ARG A C 1
ATOM 2343 O O . ARG A 1 320 ? -27.741 -5.113 -44.750 1.00 50.19 320 ARG A O 1
#

Nearest PDB structures (foldseek):
  7e2d-assembly1_J  TM=3.090E-01  e=6.109E+00  Saccharomyces cerevisiae S288C
  7e8s-assembly1_J  TM=3.125E-01  e=9.423E+00  Saccharomyces cerevisiae S288C
  9dm1-assembly1_S  TM=2.322E-01  e=8.010E+00  Mycolicibacterium smegmatis MC2 155
  8gyq-assembly1_G  TM=2.183E-01  e=8.926E+00  Homo sapiens

Radius of gyration: 34.4 Å; Cα contacts (8 Å, |Δi|>4): 206; chains: 1; bounding box: 101×78×81 Å

Sequence (320 aa):
MRLSLLLISLTAPRAAAFQSPQAPRPIIVRHSTPPDDGTFGSDGPMMAADPEAEFAALEAMAQANAAPAAPAAAPAAAAAAPEPQSYAEAEALALELCAVAAAAGGVVGSPGDEGEARRLYGEAVALFEQALKLPGDDYDVRRVSAQNSPVGGAPVLRDLERVTFPSVLQRQTAHYNIACCRAKLGQGVEALDALETALSLGFDDFQLVQREGDFSAIRGDVDRLVARFKPKGLFKDVSFPEPRGAPGGLDQADAPSLFGVGLPTLPNPFGGGEKKEKSAPSLPSLPNPFGGLMDGIKKGIDQLDDIVDLKDDGQKKRRR

pLDDT: mean 71.03, std 21.23, range [29.02, 98.5]